Protein AF-0000000073465734 (afdb_homodimer)

Organism: Mycosarcoma maydis (NCBI:txid5270)

Secondary structure (DSSP, 8-state):
------------PPPHHHHHHHHHHHHHT-HHHHHHHTT-EEEEEETTEEEEEEE--GGGB-TTSSB-HHHHHHHHHHHHHHHHHTT-GGGSS---EEEEEEEEE-----TT-EEEEEEEEEEE-SSEEEEEEEEEEE-TT--TT-TT-EEEEEEEEEEE--/------------PPPHHHHHHHHHHHHHT-HHHHHHHTT-EEEEEETTEEEEEEE--GGGB-TTSSB-HHHHHHHHHHHHHHHHHTT-GGGSS---EEEEEEEEE-----TT-EEEEEEEEEEE-SSEEEEEEEEEEE-TT--TT-TT-EEEEEEEEEEE--

Foldseek 3Di:
DPPPPPPPVPQPQQDQVNLVVLVVVVLVVDVVCVQQPVPKAWDDAGQQKTKIKGQDAQSQADPVQWGDPVSVQVLQVVVQLSSQCRNHVVSSVQSFAFDDKDKDFAATHHHQKMKIKMKGWPDDDPFKTKIKIWIWTHHVPGDPVCPPTGTGMIMMTMGTRD/DPPPPPPPVPQPQQDQVNLVVLVVVVLVVDVVCVQQPVPKAWDDAGQQKTKIKGQDAQSQADPVQWGDPVSVQVLQVVVQLSSQCRNHVVSSVQSFAFDDKDKDFAATHHHQKMKIKMKGWPDDDPFKTKIKIWIWTHHVPGDPVCPPTGTGMIMMTMGTRD

Solvent-accessible surface area (backbone atoms only — not comparable to full-atom values): 16618 Å² total; per-residue (Å²): 137,83,78,74,72,74,74,69,75,72,75,62,79,47,44,59,69,57,51,52,54,48,46,54,53,52,31,74,41,16,50,60,48,37,72,72,48,68,76,48,44,78,75,46,59,38,73,30,29,35,31,31,38,33,69,35,46,75,68,45,20,29,74,84,60,28,56,22,67,45,47,54,49,32,50,46,54,52,41,41,32,51,22,47,25,27,61,26,70,81,20,66,84,48,41,50,46,70,39,34,42,39,40,36,44,75,51,78,43,41,70,62,23,32,32,44,36,38,28,35,51,80,41,78,55,75,45,45,30,37,27,42,33,40,34,23,34,30,52,73,87,52,63,88,85,45,82,75,45,37,72,20,32,42,34,38,27,31,25,40,48,98,135,81,76,75,73,74,75,70,73,73,74,62,78,48,45,58,69,57,51,53,55,49,48,53,54,51,32,75,43,16,51,60,47,38,73,72,48,68,74,49,42,79,76,46,59,38,74,30,29,35,32,32,38,32,70,36,45,73,68,44,21,28,73,85,59,27,56,22,68,45,49,54,50,34,51,46,53,53,42,40,33,51,20,47,25,26,61,24,72,81,19,66,86,48,41,48,46,69,40,32,40,37,40,36,44,76,50,79,42,41,70,61,22,32,32,45,35,38,27,36,52,80,40,80,55,76,45,44,31,37,27,41,33,40,34,24,34,30,53,73,90,54,62,88,84,45,83,74,46,38,74,20,33,42,35,38,29,32,25,41,48,98

InterPro domains:
  IPR003736 Phenylacetic acid degradation-related domain [TIGR00369] (39-136)
  IPR006683 Thioesterase domain [PF03061] (65-140)
  IPR029069 HotDog domain superfamily [SSF54637] (17-160)
  IPR039298 Acyl-coenzyme A thioesterase 13 [PTHR21660] (33-161)

pLDDT: mean 93.34, std 14.61, range [33.22, 98.94]

Structure (mmCIF, N/CA/C/O backbone):
data_AF-0000000073465734-model_v1
#
loop_
_entity.id
_entity.type
_entity.pdbx_description
1 polymer 'Thioesterase domain-containing protein'
#
loop_
_atom_site.group_PDB
_atom_site.id
_atom_site.type_symbol
_atom_site.label_atom_id
_atom_site.label_alt_id
_atom_site.label_comp_id
_atom_site.label_asym_id
_atom_site.label_entity_id
_atom_site.label_seq_id
_atom_site.pdbx_PDB_ins_code
_atom_site.Cartn_x
_atom_site.Cartn_y
_atom_site.Cartn_z
_atom_site.occupancy
_atom_site.B_iso_or_equiv
_atom_site.auth_seq_id
_atom_site.auth_comp_id
_atom_site.auth_asym_id
_atom_site.auth_atom_id
_atom_site.pdbx_PDB_model_num
ATOM 1 N N . MET A 1 1 ? 20.391 39.75 38.812 1 33.22 1 MET A N 1
ATOM 2 C CA . MET A 1 1 ? 19.922 38.438 38.375 1 33.22 1 MET A CA 1
ATOM 3 C C . MET A 1 1 ? 18.922 38.562 37.219 1 33.22 1 MET A C 1
ATOM 5 O O . MET A 1 1 ? 17.766 38.906 37.469 1 33.22 1 MET A O 1
ATOM 9 N N . SER A 1 2 ? 19.297 38.969 35.938 1 34.59 2 SER A N 1
ATOM 10 C CA . SER A 1 2 ? 18.578 39.281 34.719 1 34.59 2 SER A CA 1
ATOM 11 C C . SER A 1 2 ? 17.75 38.062 34.25 1 34.59 2 SER A C 1
ATOM 13 O O . SER A 1 2 ? 18.266 36.969 34.094 1 34.59 2 SER A O 1
ATOM 15 N N . ASN A 1 3 ? 16.469 37.938 34.625 1 38.19 3 ASN A N 1
ATOM 16 C CA . ASN A 1 3 ? 15.492 36.938 34.156 1 38.19 3 ASN A CA 1
ATOM 17 C C . ASN A 1 3 ? 15.477 36.844 32.656 1 38.19 3 ASN A C 1
ATOM 19 O O . ASN A 1 3 ? 15.039 37.781 31.969 1 38.19 3 ASN A O 1
ATOM 23 N N . ALA A 1 4 ? 16.531 36.312 32.031 1 39.97 4 ALA A N 1
ATOM 24 C CA . ALA A 1 4 ? 16.453 36.062 30.594 1 39.97 4 ALA A CA 1
ATOM 25 C C . ALA A 1 4 ? 15.086 35.5 30.203 1 39.97 4 ALA A C 1
ATOM 27 O O . ALA A 1 4 ? 14.664 34.469 30.734 1 39.97 4 ALA A O 1
ATOM 28 N N . ALA A 1 5 ? 14.148 36.344 29.844 1 42.28 5 ALA A N 1
ATOM 29 C CA . ALA A 1 5 ? 12.898 36 29.188 1 42.28 5 ALA A CA 1
ATOM 30 C C . ALA A 1 5 ? 13.094 34.844 28.219 1 42.28 5 ALA A C 1
ATOM 32 O O . ALA A 1 5 ? 13.969 34.875 27.344 1 42.28 5 ALA A O 1
ATOM 33 N N . ALA A 1 6 ? 12.906 33.656 28.656 1 42.78 6 ALA A N 1
ATOM 34 C CA . ALA A 1 6 ? 12.766 32.5 27.781 1 42.78 6 ALA A CA 1
ATOM 35 C C . ALA A 1 6 ? 12.062 32.875 26.484 1 42.78 6 ALA A C 1
ATOM 37 O O . ALA A 1 6 ? 10.891 33.25 26.5 1 42.78 6 ALA A O 1
ATOM 38 N N . SER A 1 7 ? 12.664 33.562 25.5 1 37.16 7 SER A N 1
ATOM 39 C CA . SER A 1 7 ? 12.125 33.656 24.156 1 37.16 7 SER A CA 1
ATOM 40 C C . SER A 1 7 ? 11.461 32.344 23.734 1 37.16 7 SER A C 1
ATOM 42 O O . SER A 1 7 ? 12.125 31.312 23.641 1 37.16 7 SER A O 1
ATOM 44 N N . SER A 1 8 ? 10.375 31.922 24.344 1 40.75 8 SER A N 1
ATOM 45 C CA . SER A 1 8 ? 9.57 30.812 23.828 1 40.75 8 SER A CA 1
ATOM 46 C C . SER A 1 8 ? 9.609 30.766 22.297 1 40.75 8 SER A C 1
ATOM 48 O O . SER A 1 8 ? 9.195 31.719 21.641 1 40.75 8 SER A O 1
ATOM 50 N N . SER A 1 9 ? 10.656 30.5 21.641 1 42.41 9 SER A N 1
ATOM 51 C CA . SER A 1 9 ? 10.68 30.25 20.203 1 42.41 9 SER A CA 1
ATOM 52 C C . SER A 1 9 ? 9.305 29.859 19.688 1 42.41 9 SER A C 1
ATOM 54 O O . SER A 1 9 ? 8.742 28.844 20.109 1 42.41 9 SER A O 1
ATOM 56 N N . ALA A 1 10 ? 8.352 30.641 19.562 1 45.66 10 ALA A N 1
ATOM 57 C CA . ALA A 1 10 ? 7.016 30.469 18.984 1 45.66 10 ALA A CA 1
ATOM 58 C C . ALA A 1 10 ? 7.008 29.391 17.906 1 45.66 10 ALA A C 1
ATOM 60 O O . ALA A 1 10 ? 7.543 29.594 16.812 1 45.66 10 ALA A O 1
ATOM 61 N N . GLU A 1 11 ? 7.367 28.125 18.078 1 55.06 11 GLU A N 1
ATOM 62 C CA . GLU A 1 11 ? 7.207 27.047 17.094 1 55.06 11 GLU A CA 1
ATOM 63 C C . GLU A 1 11 ? 5.996 27.312 16.203 1 55.06 11 GLU A C 1
ATOM 65 O O . GLU A 1 11 ? 4.875 27.453 16.688 1 55.06 11 GLU A O 1
ATOM 70 N N . SER A 1 12 ? 6.195 28.031 15.047 1 75.56 12 SER A N 1
ATOM 71 C CA . SER A 1 12 ? 5.168 28.438 14.102 1 75.56 12 SER A CA 1
ATOM 72 C C . SER A 1 12 ? 4.172 27.328 13.836 1 75.56 12 SER A C 1
ATOM 74 O O . SER A 1 12 ? 4.566 26.172 13.609 1 75.56 12 SER A O 1
ATOM 76 N N . VAL A 1 13 ? 2.92 27.484 14.25 1 91.88 13 VAL A N 1
ATOM 77 C CA . VAL A 1 13 ? 1.774 26.594 14.109 1 91.88 13 VAL A CA 1
ATOM 78 C C . VAL A 1 13 ? 1.537 26.281 12.633 1 91.88 13 VAL A C 1
ATOM 80 O O . VAL A 1 13 ? 1.529 27.188 11.797 1 91.88 13 VAL A O 1
ATOM 83 N N . VAL A 1 14 ? 1.56 25.016 12.281 1 97.69 14 VAL A N 1
ATOM 84 C CA . VAL A 1 14 ? 1.235 24.578 10.93 1 97.69 14 VAL A CA 1
ATOM 85 C C . VAL A 1 14 ? -0.262 24.75 10.68 1 97.69 14 VAL A C 1
ATOM 87 O O . VAL A 1 14 ? -1.084 24.219 11.43 1 97.69 14 VAL A O 1
ATOM 90 N N . THR A 1 15 ? -0.562 25.453 9.617 1 97.94 15 THR A N 1
ATOM 91 C CA . THR A 1 15 ? -1.96 25.75 9.32 1 97.94 15 THR A CA 1
ATOM 92 C C . THR A 1 15 ? -2.492 24.828 8.227 1 97.94 15 THR A C 1
ATOM 94 O O . THR A 1 15 ? -1.716 24.172 7.535 1 97.94 15 THR A O 1
ATOM 97 N N . LEU A 1 16 ? -3.82 24.797 8.109 1 98.44 16 LEU A N 1
ATOM 98 C CA . LEU A 1 16 ? -4.477 24.047 7.055 1 98.44 16 LEU A CA 1
ATOM 99 C C . LEU A 1 16 ? -4.02 24.516 5.68 1 98.44 16 LEU A C 1
ATOM 101 O O . LEU A 1 16 ? -3.789 23.703 4.781 1 98.44 16 LEU A O 1
ATOM 105 N N . GLU A 1 17 ? -3.873 25.797 5.531 1 97.81 17 GLU A N 1
ATOM 106 C CA . GLU A 1 17 ? -3.42 26.359 4.262 1 97.81 17 GLU A CA 1
ATOM 107 C C . GLU A 1 17 ? -2.016 25.875 3.912 1 97.81 17 GLU A C 1
ATOM 109 O O . GLU A 1 17 ? -1.748 25.516 2.764 1 97.81 17 GLU A O 1
ATOM 114 N N . MET A 1 18 ? -1.16 25.906 4.871 1 98.06 18 MET A N 1
ATOM 115 C CA . MET A 1 18 ? 0.214 25.453 4.68 1 98.06 18 MET A CA 1
ATOM 116 C C . MET A 1 18 ? 0.246 23.984 4.258 1 98.06 18 MET A C 1
ATOM 118 O O . MET A 1 18 ? 0.971 23.609 3.332 1 98.06 18 MET A O 1
ATOM 122 N N . ILE A 1 19 ? -0.517 23.125 4.883 1 98.56 19 ILE A N 1
ATOM 123 C CA . ILE A 1 19 ? -0.508 21.688 4.625 1 98.56 19 ILE A CA 1
ATOM 124 C C . ILE A 1 19 ? -1.118 21.406 3.252 1 98.56 19 ILE A C 1
ATOM 126 O O . ILE A 1 19 ? -0.681 20.5 2.545 1 98.56 19 ILE A O 1
ATOM 130 N N . ASN A 1 20 ? -2.109 22.156 2.869 1 97.94 20 ASN A N 1
ATOM 131 C CA . ASN A 1 20 ? -2.695 22 1.543 1 97.94 20 ASN A CA 1
ATOM 132 C C . ASN A 1 20 ? -1.696 22.344 0.442 1 97.94 20 ASN A C 1
ATOM 134 O O . ASN A 1 20 ? -1.656 21.672 -0.596 1 97.94 20 ASN A O 1
ATOM 138 N N . LYS A 1 21 ? -0.954 23.359 0.652 1 97.62 21 LYS A N 1
ATOM 139 C CA . LYS A 1 21 ? 0.11 23.688 -0.297 1 97.62 21 LYS A CA 1
ATOM 140 C C . LYS A 1 21 ? 1.135 22.547 -0.372 1 97.62 21 LYS A C 1
ATOM 142 O O . LYS A 1 21 ? 1.552 22.156 -1.462 1 97.62 21 LYS A O 1
ATOM 147 N N . LEU A 1 22 ? 1.536 22.078 0.753 1 98.25 22 LEU A N 1
ATOM 148 C CA . LEU A 1 22 ? 2.459 20.953 0.809 1 98.25 22 LEU A CA 1
ATOM 149 C C . LEU A 1 22 ? 1.89 19.75 0.069 1 98.25 22 LEU A C 1
ATOM 151 O O . LEU A 1 22 ? 2.611 19.062 -0.664 1 98.25 22 LEU A O 1
ATOM 155 N N . GLN A 1 23 ? 0.584 19.5 0.271 1 98.44 23 GLN A N 1
ATOM 156 C CA . GLN A 1 23 ? -0.088 18.359 -0.355 1 98.44 23 GLN A CA 1
ATOM 157 C C . GLN A 1 23 ? 0.057 18.406 -1.873 1 98.44 23 GLN A C 1
ATOM 159 O O . GLN A 1 23 ? 0.264 17.375 -2.512 1 98.44 23 GLN A O 1
ATOM 164 N N . GLN A 1 24 ? -0.01 19.547 -2.422 1 98.12 24 GLN A N 1
ATOM 165 C CA . GLN A 1 24 ? 0.16 19.672 -3.865 1 98.12 24 GLN A CA 1
ATOM 166 C C . GLN A 1 24 ? 1.562 19.25 -4.293 1 98.12 24 GLN A C 1
ATOM 168 O O . GLN A 1 24 ? 1.726 18.547 -5.289 1 98.12 24 GLN A O 1
ATOM 173 N N . GLU A 1 25 ? 2.527 19.656 -3.549 1 97.81 25 GLU A N 1
ATOM 174 C CA . GLU A 1 25 ? 3.902 19.266 -3.826 1 97.81 25 GLU A CA 1
ATOM 175 C C . GLU A 1 25 ? 4.078 17.75 -3.666 1 97.81 25 GLU A C 1
ATOM 177 O O . GLU A 1 25 ? 4.766 17.109 -4.465 1 97.81 25 GLU A O 1
ATOM 182 N N . VAL A 1 26 ? 3.471 17.219 -2.627 1 98.38 26 VAL A N 1
ATOM 183 C CA . VAL A 1 26 ? 3.541 15.797 -2.338 1 98.38 26 VAL A CA 1
ATOM 184 C C . VAL A 1 26 ? 2.955 15 -3.504 1 98.38 26 VAL A C 1
ATOM 186 O O . VAL A 1 26 ? 3.562 14.039 -3.975 1 98.38 26 VAL A O 1
ATOM 189 N N . LEU A 1 27 ? 1.789 15.445 -3.994 1 98.5 27 LEU A N 1
ATOM 190 C CA . LEU A 1 27 ? 1.165 14.773 -5.129 1 98.5 27 LEU A CA 1
ATOM 191 C C . LEU A 1 27 ? 2.068 14.828 -6.359 1 98.5 27 LEU A C 1
ATOM 193 O O . LEU A 1 27 ? 2.279 13.812 -7.027 1 98.5 27 LEU A O 1
ATOM 197 N N . ASP A 1 28 ? 2.674 15.906 -6.594 1 97.62 28 ASP A N 1
ATOM 198 C CA . ASP A 1 28 ? 3.453 16.125 -7.809 1 97.62 28 ASP A CA 1
ATOM 199 C C . ASP A 1 28 ? 4.723 15.281 -7.805 1 97.62 28 ASP A C 1
ATOM 201 O O . ASP A 1 28 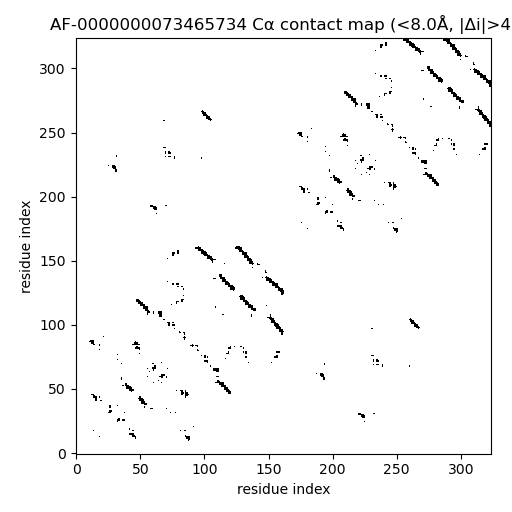? 5.25 14.938 -8.867 1 97.62 28 ASP A O 1
ATOM 205 N N . ASN A 1 29 ? 5.195 14.891 -6.648 1 97.62 29 ASN A N 1
ATOM 206 C CA . ASN A 1 29 ? 6.496 14.227 -6.555 1 97.62 29 ASN A CA 1
ATOM 207 C C . ASN A 1 29 ? 6.348 12.75 -6.188 1 97.62 29 ASN A C 1
ATOM 209 O O . ASN A 1 29 ? 7.34 12.07 -5.938 1 97.62 29 ASN A O 1
ATOM 213 N N . ASN A 1 30 ? 5.188 12.289 -6.117 1 98.56 30 ASN A N 1
ATOM 214 C CA . ASN A 1 30 ? 4.875 10.891 -5.84 1 98.56 30 ASN A CA 1
ATOM 215 C C . ASN A 1 30 ? 3.828 10.352 -6.812 1 98.56 30 ASN A C 1
ATOM 217 O O . ASN A 1 30 ? 2.627 10.492 -6.582 1 98.56 30 ASN A O 1
ATOM 221 N N . PRO A 1 31 ? 4.207 9.656 -7.824 1 98.69 31 PRO A N 1
ATOM 222 C CA . PRO A 1 31 ? 3.281 9.227 -8.875 1 98.69 31 PRO A CA 1
ATOM 223 C C . PRO A 1 31 ? 2.088 8.445 -8.328 1 98.69 31 PRO A C 1
ATOM 225 O O . PRO A 1 31 ? 0.947 8.695 -8.727 1 98.69 31 PRO A O 1
ATOM 228 N N . ILE A 1 32 ? 2.332 7.562 -7.395 1 98.81 32 ILE A N 1
ATOM 229 C CA . ILE A 1 32 ? 1.236 6.73 -6.906 1 98.81 32 ILE A CA 1
ATOM 230 C C . ILE A 1 32 ? 0.253 7.586 -6.109 1 98.81 32 ILE A C 1
ATOM 232 O O . ILE A 1 32 ? -0.958 7.355 -6.152 1 98.81 32 ILE A O 1
ATOM 236 N N . TYR A 1 33 ? 0.736 8.586 -5.312 1 98.88 33 TYR A N 1
ATOM 237 C CA . TYR A 1 33 ? -0.178 9.477 -4.609 1 98.88 33 TYR A CA 1
ATOM 238 C C . TYR A 1 33 ? -1.031 10.266 -5.594 1 98.88 33 TYR A C 1
ATOM 240 O O . TYR A 1 33 ? -2.242 10.406 -5.398 1 98.88 33 TYR A O 1
ATOM 248 N N . LYS A 1 34 ? -0.38 10.773 -6.602 1 98.75 34 LYS A N 1
ATOM 249 C CA . LYS A 1 34 ? -1.106 11.547 -7.605 1 98.75 34 LYS A CA 1
ATOM 250 C C . LYS A 1 34 ? -2.176 10.695 -8.281 1 98.75 34 LYS A C 1
ATOM 252 O O . LYS A 1 34 ? -3.289 11.164 -8.523 1 98.75 34 LYS A O 1
ATOM 257 N N . TYR A 1 35 ? -1.839 9.5 -8.555 1 98.88 35 TYR A N 1
ATOM 258 C CA . TYR A 1 35 ? -2.746 8.578 -9.234 1 98.88 35 TYR A CA 1
ATOM 259 C C . TYR A 1 35 ? -3.965 8.273 -8.375 1 98.88 35 TYR A C 1
ATOM 261 O O . TYR A 1 35 ? -5.094 8.258 -8.867 1 98.88 35 TYR A O 1
ATOM 269 N N . LEU A 1 36 ? -3.816 8.148 -7.062 1 98.88 36 LEU A N 1
ATOM 270 C CA . LEU A 1 36 ? -4.895 7.621 -6.23 1 98.88 36 LEU A CA 1
ATOM 271 C C . LEU A 1 36 ? -5.562 8.742 -5.441 1 98.88 36 LEU A C 1
ATOM 273 O O . LEU A 1 36 ? -6.742 8.648 -5.098 1 98.88 36 LEU A O 1
ATOM 277 N N . LEU A 1 37 ? -4.793 9.82 -5.141 1 98.81 37 LEU A N 1
ATOM 278 C CA . LEU A 1 37 ? -5.254 10.688 -4.059 1 98.81 37 LEU A CA 1
ATOM 279 C C . LEU A 1 37 ? -5.406 12.125 -4.543 1 98.81 37 LEU A C 1
ATOM 281 O O . LEU A 1 37 ? -5.352 13.062 -3.746 1 98.81 37 LEU A O 1
ATOM 285 N N . SER A 1 38 ? -5.547 12.297 -5.797 1 98.62 38 SER A N 1
ATOM 286 C CA . SER A 1 38 ? -5.637 13.641 -6.363 1 98.62 38 SER A CA 1
ATOM 287 C C . SER A 1 38 ? -6.906 14.352 -5.902 1 98.62 38 SER A C 1
ATOM 289 O O . SER A 1 38 ? -6.949 15.578 -5.852 1 98.62 38 SER A O 1
ATOM 291 N N . ASP A 1 39 ? -7.973 13.609 -5.52 1 98.56 39 ASP A N 1
ATOM 292 C CA . ASP A 1 39 ? -9.25 14.203 -5.145 1 98.56 39 ASP A CA 1
ATOM 293 C C . ASP A 1 39 ? -9.375 14.32 -3.625 1 98.56 39 ASP A C 1
ATOM 295 O O . ASP A 1 39 ? -10.422 14.719 -3.113 1 98.56 39 ASP A O 1
ATOM 299 N N . LEU A 1 40 ? -8.375 13.969 -2.906 1 98.69 40 LEU A N 1
ATOM 300 C CA . LEU A 1 40 ? -8.359 14.016 -1.447 1 98.69 40 LEU A CA 1
ATOM 301 C C . LEU A 1 40 ? -8.43 15.453 -0.947 1 98.69 40 LEU A C 1
ATOM 303 O O . LEU A 1 40 ? -7.793 16.344 -1.51 1 98.69 40 LEU A O 1
ATOM 307 N N . VAL A 1 41 ? -9.219 15.68 0.107 1 98.56 41 VAL A N 1
ATOM 308 C CA . VAL A 1 41 ? -9.32 17 0.729 1 98.56 41 VAL A CA 1
ATOM 309 C C . VAL A 1 41 ? -8.922 16.906 2.199 1 98.56 41 VAL A C 1
ATOM 311 O O . VAL A 1 41 ? -9.523 16.156 2.971 1 98.56 41 VAL A O 1
ATOM 314 N N . ILE A 1 42 ? -7.945 17.688 2.611 1 98.88 42 ILE A N 1
ATOM 315 C CA . ILE A 1 42 ? -7.566 17.781 4.016 1 98.88 42 ILE A CA 1
ATOM 316 C C . ILE A 1 42 ? -8.531 18.688 4.762 1 98.88 42 ILE A C 1
ATOM 318 O O . ILE A 1 42 ? -8.766 19.828 4.352 1 98.88 42 ILE A O 1
ATOM 322 N N . LYS A 1 43 ? -9.102 18.203 5.832 1 98.25 43 LYS A N 1
ATOM 323 C CA . LYS A 1 43 ? -10.172 18.906 6.531 1 98.25 43 LYS A CA 1
ATOM 324 C C . LYS A 1 43 ? -9.664 19.547 7.82 1 98.25 43 LYS A C 1
ATOM 326 O O . LYS A 1 43 ? -10.078 20.641 8.18 1 98.25 43 LYS A O 1
ATOM 331 N N . THR A 1 44 ? -8.812 18.844 8.555 1 98.25 44 THR A N 1
ATOM 332 C CA . THR A 1 44 ? -8.344 19.281 9.859 1 98.25 44 THR A CA 1
ATOM 333 C C . THR A 1 44 ? -6.836 19.078 9.992 1 98.25 44 THR A C 1
ATOM 335 O O . THR A 1 44 ? -6.309 18.047 9.57 1 98.25 44 THR A O 1
ATOM 338 N N . VAL A 1 45 ? -6.207 20.109 10.539 1 98.5 45 VAL A N 1
ATOM 339 C CA . VAL A 1 45 ? -4.789 20.031 10.867 1 98.5 45 VAL A CA 1
ATOM 340 C C . VAL A 1 45 ? -4.559 20.547 12.289 1 98.5 45 VAL A C 1
ATOM 342 O O . VAL A 1 45 ? -5.066 21.594 12.664 1 98.5 45 VAL A O 1
ATOM 345 N N . SER A 1 46 ? -3.928 19.875 13.07 1 98.38 46 SER A N 1
ATOM 346 C CA . SER A 1 46 ? -3.299 20.281 14.328 1 98.38 46 SER A CA 1
ATOM 347 C C . SER A 1 46 ? -1.991 19.531 14.555 1 98.38 46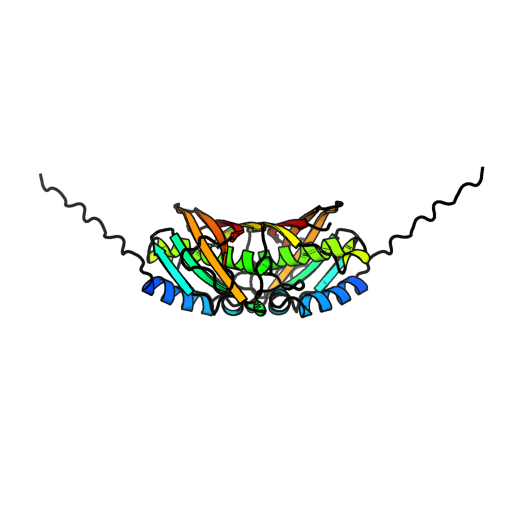 SER A C 1
ATOM 349 O O . SER A 1 46 ? -1.698 18.547 13.859 1 98.38 46 SER A O 1
ATOM 351 N N . SER A 1 47 ? -1.218 20.031 15.414 1 98.31 47 SER A N 1
ATOM 352 C CA . SER A 1 47 ? 0.079 19.391 15.625 1 98.31 47 SER A CA 1
ATOM 353 C C . SER A 1 47 ? -0.077 17.906 15.938 1 98.31 47 SER A C 1
ATOM 355 O O . SER A 1 47 ? -0.673 17.531 16.953 1 98.31 47 SER A O 1
ATOM 357 N N . GLY A 1 48 ? 0.383 17.047 15.039 1 98.56 48 GLY A N 1
ATOM 358 C CA . GLY A 1 48 ? 0.358 15.602 15.227 1 98.56 48 GLY A CA 1
ATOM 359 C C . GLY A 1 48 ? -0.97 14.969 14.844 1 98.56 48 GLY A C 1
ATOM 360 O O . GLY A 1 48 ? -1.239 13.82 15.188 1 98.56 48 GLY A O 1
ATOM 361 N N . TYR A 1 49 ? -1.812 15.719 14.219 1 98.88 49 TYR A N 1
ATOM 362 C CA . TYR A 1 49 ? -3.121 15.188 13.852 1 98.88 49 TYR A CA 1
ATOM 363 C C . TYR A 1 49 ? -3.574 15.727 12.5 1 98.88 49 TYR A C 1
ATOM 365 O O . TYR A 1 49 ? -3.51 16.938 12.258 1 98.88 49 TYR A O 1
ATOM 373 N N . ILE A 1 50 ? -4.055 14.836 11.625 1 98.94 50 ILE A N 1
ATOM 374 C CA . ILE A 1 50 ? -4.594 15.156 10.312 1 98.94 50 ILE A CA 1
ATOM 375 C C . ILE A 1 50 ? -5.91 14.414 10.094 1 98.94 50 ILE A C 1
ATOM 377 O O . ILE A 1 50 ? -6.023 13.234 10.438 1 98.94 50 ILE A O 1
ATOM 381 N N . GLU A 1 51 ? -6.902 15.07 9.594 1 98.88 51 GLU A N 1
ATOM 382 C CA . GLU A 1 51 ? -8.086 14.43 9.023 1 98.88 51 GLU A CA 1
ATOM 383 C C . GLU A 1 51 ? -8.281 14.82 7.562 1 98.88 51 GLU A C 1
ATOM 385 O O . GLU A 1 51 ? -8.188 16 7.215 1 98.88 51 GLU A O 1
ATOM 390 N N . ALA A 1 52 ? -8.578 13.914 6.746 1 98.88 52 ALA A N 1
ATOM 391 C CA . ALA A 1 52 ? -8.82 14.148 5.328 1 98.88 52 ALA A CA 1
ATOM 392 C C . ALA A 1 52 ? -9.992 13.312 4.828 1 98.88 52 ALA A C 1
ATOM 394 O O . ALA A 1 52 ? -10.352 12.305 5.441 1 98.88 52 ALA A O 1
ATOM 395 N N . HIS A 1 53 ? -10.57 13.75 3.799 1 98.69 53 HIS A N 1
ATOM 396 C CA . HIS A 1 53 ? -11.648 13.039 3.117 1 98.69 53 HIS A CA 1
ATOM 397 C C . HIS A 1 53 ? -11.234 12.617 1.713 1 98.69 53 HIS A C 1
ATOM 399 O O . HIS A 1 53 ? -10.602 13.391 0.988 1 98.69 53 HIS A O 1
ATOM 405 N N . VAL A 1 54 ? -11.594 11.391 1.336 1 98.75 54 VAL A N 1
ATOM 406 C CA . VAL A 1 54 ? -11.281 10.844 0.02 1 98.75 54 VAL A CA 1
ATOM 407 C C . VAL A 1 54 ? -12.547 10.289 -0.627 1 98.75 54 VAL A C 1
ATOM 409 O O . VAL A 1 54 ? -13.102 9.289 -0.172 1 98.75 54 VAL A O 1
ATOM 412 N N . PRO A 1 55 ? -13.031 10.914 -1.672 1 98.69 55 PRO A N 1
ATOM 413 C CA . PRO A 1 55 ? -14.117 10.266 -2.404 1 98.69 55 PRO A CA 1
ATOM 414 C C . PRO A 1 55 ? -13.688 8.961 -3.074 1 98.69 55 PRO A C 1
ATOM 416 O O . PRO A 1 55 ? -12.625 8.906 -3.693 1 98.69 55 PRO A O 1
ATOM 419 N N . VAL A 1 56 ? -14.5 7.926 -2.939 1 98.69 56 VAL A N 1
ATOM 420 C CA . VAL A 1 56 ? -14.141 6.625 -3.5 1 98.69 56 VAL A CA 1
ATOM 421 C C . VAL A 1 56 ? -14.57 6.559 -4.965 1 98.69 56 VAL A C 1
ATOM 423 O O . VAL A 1 56 ? -15.766 6.523 -5.266 1 98.69 56 VAL A O 1
ATOM 426 N N . SER A 1 57 ? -13.617 6.574 -5.812 1 98.56 57 SER A N 1
ATOM 427 C CA . SER A 1 57 ? -13.828 6.41 -7.246 1 98.56 57 SER A CA 1
ATOM 428 C C . SER A 1 57 ? -13.469 5 -7.703 1 98.56 57 SER A C 1
ATOM 430 O O . SER A 1 57 ? -12.922 4.211 -6.93 1 98.56 57 SER A O 1
ATOM 432 N N . ARG A 1 58 ? -13.727 4.703 -8.906 1 98 58 ARG A N 1
ATOM 433 C CA . ARG A 1 58 ? -13.43 3.396 -9.484 1 98 58 ARG A CA 1
ATOM 434 C C . ARG A 1 58 ? -11.93 3.111 -9.461 1 98 58 ARG A C 1
ATOM 436 O O . ARG A 1 58 ? -11.516 1.962 -9.297 1 98 58 ARG A O 1
ATOM 443 N N . THR A 1 59 ? -11.133 4.117 -9.578 1 98.5 59 THR A N 1
ATOM 444 C CA . THR A 1 59 ? -9.68 3.994 -9.609 1 98.5 59 THR A CA 1
ATOM 445 C C . THR A 1 59 ? -9.164 3.381 -8.312 1 98.5 59 THR A C 1
ATOM 447 O O . THR A 1 59 ? -8.109 2.734 -8.305 1 98.5 59 THR A O 1
ATOM 450 N N . LEU A 1 60 ? -9.938 3.514 -7.23 1 98.88 60 LEU A N 1
ATOM 451 C CA . LEU A 1 60 ? -9.477 3.111 -5.906 1 98.88 60 LEU A CA 1
ATOM 452 C C . LEU A 1 60 ? -9.945 1.7 -5.57 1 98.88 60 LEU A C 1
ATOM 454 O O . LEU A 1 60 ? -9.664 1.19 -4.484 1 98.88 60 LEU A O 1
ATOM 458 N N . MET A 1 61 ? -10.633 1.042 -6.469 1 98.44 61 MET A N 1
ATOM 459 C CA . MET A 1 61 ? -11.328 -0.206 -6.168 1 98.44 61 MET A CA 1
ATOM 460 C C . MET A 1 61 ? -10.516 -1.407 -6.641 1 98.44 61 MET A C 1
ATOM 462 O O . MET A 1 61 ? -9.625 -1.268 -7.48 1 98.44 61 MET A O 1
ATOM 466 N N . ASN A 1 62 ? -10.836 -2.553 -6.055 1 98.12 62 ASN A N 1
ATOM 467 C CA . ASN A 1 62 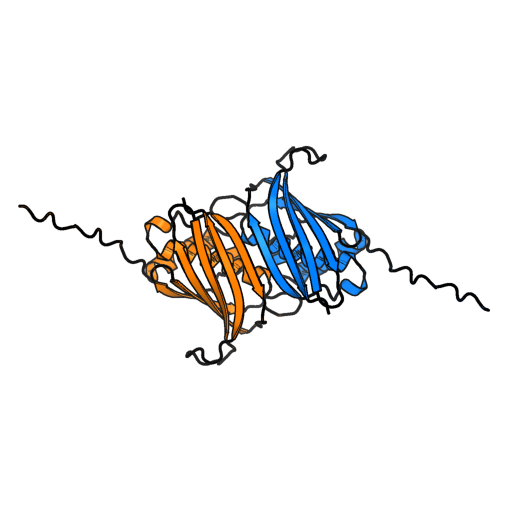? -10.273 -3.814 -6.523 1 98.12 62 ASN A CA 1
ATOM 468 C C . ASN A 1 62 ? -11.242 -4.555 -7.441 1 98.12 62 ASN A C 1
ATOM 470 O O . ASN A 1 62 ? -12.25 -3.99 -7.867 1 98.12 62 ASN A O 1
ATOM 474 N N . SER A 1 63 ? -10.828 -5.738 -7.809 1 96.88 63 SER A N 1
ATOM 475 C CA . SER A 1 63 ? -11.594 -6.512 -8.781 1 96.88 63 SER A CA 1
ATOM 476 C C . SER A 1 63 ? -12.953 -6.91 -8.219 1 96.88 63 SER A C 1
ATOM 478 O O . SER A 1 63 ? -13.844 -7.312 -8.977 1 96.88 63 SER A O 1
ATOM 480 N N . LYS A 1 64 ? -13.172 -6.855 -6.926 1 96.88 64 LYS A N 1
ATOM 481 C CA . LYS A 1 64 ? -14.438 -7.203 -6.289 1 96.88 64 LYS A CA 1
ATOM 482 C C . LYS A 1 64 ? -15.312 -5.969 -6.086 1 96.88 64 LYS A C 1
ATOM 484 O O . LYS A 1 64 ? -16.312 -6.02 -5.367 1 96.88 64 LYS A O 1
ATOM 489 N N . ASN A 1 65 ? -14.875 -4.836 -6.551 1 97.12 65 ASN A N 1
ATOM 490 C CA . ASN A 1 65 ? -15.602 -3.57 -6.52 1 97.12 65 ASN A CA 1
ATOM 491 C C . ASN A 1 65 ? -15.727 -3.031 -5.098 1 97.12 65 ASN A C 1
ATOM 493 O O . ASN A 1 65 ? -16.766 -2.48 -4.73 1 97.12 65 ASN A O 1
ATOM 497 N N . ILE A 1 66 ? -14.836 -3.277 -4.348 1 98.38 66 ILE A N 1
ATOM 498 C CA . ILE A 1 66 ? -14.664 -2.619 -3.057 1 98.38 66 ILE A CA 1
ATOM 499 C C . ILE A 1 66 ? -13.297 -1.94 -2.998 1 98.38 66 ILE A C 1
ATOM 501 O O . ILE A 1 66 ? -12.469 -2.125 -3.893 1 98.38 66 ILE A O 1
ATOM 505 N N . LEU A 1 67 ? -13.086 -1.111 -1.964 1 98.81 67 LEU A N 1
ATOM 506 C CA . LEU A 1 67 ? -11.828 -0.401 -1.809 1 98.81 67 LEU A CA 1
ATOM 507 C C . LEU A 1 67 ? -10.648 -1.374 -1.807 1 98.81 67 LEU A C 1
ATOM 509 O O . LEU A 1 67 ? -10.656 -2.355 -1.061 1 98.81 67 LEU A O 1
ATOM 513 N N . HIS A 1 68 ? -9.711 -1.146 -2.646 1 98.94 68 HIS A N 1
ATOM 514 C CA . HIS A 1 68 ? -8.547 -2.01 -2.762 1 98.94 68 HIS A CA 1
ATOM 515 C C . HIS A 1 68 ? -7.688 -1.954 -1.501 1 98.94 68 HIS A C 1
ATOM 517 O O . HIS A 1 68 ? -7.465 -0.876 -0.945 1 98.94 68 HIS A O 1
ATOM 523 N N . GLY A 1 69 ? -7.172 -3.084 -1.034 1 98.75 69 GLY A N 1
ATOM 524 C CA . GLY A 1 69 ? -6.246 -3.109 0.087 1 98.75 69 GLY A CA 1
ATOM 525 C C . GLY A 1 69 ? -5.02 -2.242 -0.132 1 98.75 69 GLY A C 1
ATOM 526 O O . GLY A 1 69 ? -4.559 -1.568 0.791 1 98.75 69 GLY A O 1
ATOM 527 N N . SER A 1 70 ? -4.508 -2.236 -1.319 1 98.88 70 SER A N 1
ATOM 528 C CA . SER A 1 70 ? -3.348 -1.428 -1.688 1 98.88 70 SER A CA 1
ATOM 529 C C . SER A 1 70 ? -3.652 0.061 -1.57 1 98.88 70 SER A C 1
ATOM 531 O O . SER A 1 70 ? -2.777 0.853 -1.214 1 98.88 70 SER A O 1
ATOM 533 N N . THR A 1 71 ? -4.906 0.452 -1.93 1 98.88 71 THR A N 1
ATOM 534 C CA . THR A 1 71 ? -5.301 1.847 -1.77 1 98.88 71 THR A CA 1
ATOM 535 C C . THR A 1 71 ? -5.262 2.256 -0.3 1 98.88 71 THR A C 1
ATOM 537 O O . THR A 1 71 ? -4.703 3.297 0.045 1 98.88 71 THR A O 1
ATOM 540 N N . SER A 1 72 ? -5.82 1.42 0.536 1 98.94 72 SER A N 1
ATOM 541 C CA . SER A 1 72 ? -5.801 1.693 1.969 1 98.94 72 SER A CA 1
ATOM 542 C C . SER A 1 72 ? -4.371 1.804 2.49 1 98.94 72 SER A C 1
ATOM 544 O O . SER A 1 72 ? -4.055 2.713 3.26 1 98.94 72 SER A O 1
ATOM 546 N N . ALA A 1 73 ? -3.502 0.865 2.104 1 98.94 73 ALA A N 1
ATOM 547 C CA . ALA A 1 73 ? -2.104 0.914 2.525 1 98.94 73 ALA A CA 1
ATOM 548 C C . ALA A 1 73 ? -1.435 2.203 2.061 1 98.94 73 ALA A C 1
ATOM 550 O O . ALA A 1 73 ? -0.632 2.791 2.789 1 98.94 73 ALA A O 1
ATOM 551 N N . THR A 1 74 ? -1.727 2.633 0.851 1 98.94 74 THR A N 1
ATOM 552 C CA . THR A 1 74 ? -1.188 3.875 0.311 1 98.94 74 THR A CA 1
ATOM 553 C C . THR A 1 74 ? -1.656 5.07 1.136 1 98.94 74 THR A C 1
ATOM 555 O O . THR A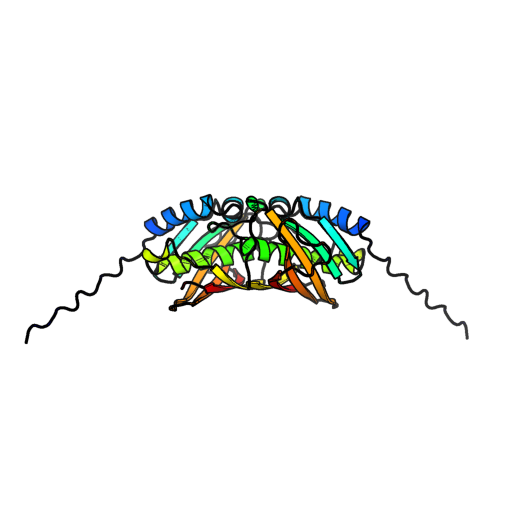 1 74 ? -0.875 5.98 1.418 1 98.94 74 THR A O 1
ATOM 558 N N . ILE A 1 75 ? -2.936 5.059 1.533 1 98.94 75 ILE A N 1
ATOM 559 C CA . ILE A 1 75 ? -3.488 6.133 2.352 1 98.94 75 ILE A CA 1
ATOM 560 C C . ILE A 1 75 ? -2.768 6.18 3.697 1 98.94 75 ILE A C 1
ATOM 562 O O . ILE A 1 75 ? -2.414 7.258 4.184 1 98.94 75 ILE A O 1
ATOM 566 N N . ILE A 1 76 ? -2.514 5.031 4.281 1 98.94 76 ILE A N 1
ATOM 567 C CA . ILE A 1 76 ? -1.78 4.953 5.543 1 98.94 76 ILE A CA 1
ATOM 568 C C . ILE A 1 76 ? -0.376 5.523 5.359 1 98.94 76 ILE A C 1
ATOM 570 O O . ILE A 1 76 ? 0.097 6.301 6.191 1 98.94 76 ILE A O 1
ATOM 574 N N . ASP A 1 77 ? 0.29 5.148 4.324 1 98.94 77 ASP A N 1
ATOM 575 C CA . ASP A 1 77 ? 1.618 5.66 4 1 98.94 77 ASP A CA 1
ATOM 576 C C . ASP A 1 77 ? 1.598 7.18 3.842 1 98.94 77 ASP A C 1
ATOM 578 O O . ASP A 1 77 ? 2.395 7.887 4.465 1 98.94 77 ASP A O 1
ATOM 582 N N . TRP A 1 78 ? 0.636 7.695 3.086 1 98.94 78 TRP A N 1
ATOM 583 C CA . TRP A 1 78 ? 0.496 9.117 2.793 1 98.94 78 TRP A CA 1
ATOM 584 C C . TRP A 1 78 ? 0.286 9.922 4.074 1 98.94 78 TRP A C 1
ATOM 586 O O . TRP A 1 78 ? 1.039 10.852 4.359 1 98.94 78 TRP A O 1
ATOM 596 N N . ILE A 1 79 ? -0.685 9.516 4.875 1 98.94 79 ILE A N 1
ATOM 597 C CA . ILE A 1 79 ? -1.071 10.352 6.008 1 98.94 79 ILE A CA 1
ATOM 598 C C . ILE A 1 79 ? 0.03 10.328 7.066 1 98.94 79 ILE A C 1
ATOM 600 O O . ILE A 1 79 ? 0.203 11.297 7.812 1 98.94 79 ILE A O 1
ATOM 604 N N . GLY A 1 80 ? 0.835 9.188 7.125 1 98.81 80 GLY A N 1
ATOM 605 C CA . GLY A 1 80 ? 1.961 9.148 8.047 1 98.81 80 GLY A CA 1
ATOM 606 C C . GLY A 1 80 ? 2.922 10.312 7.855 1 98.81 80 GLY A C 1
ATOM 607 O O . GLY A 1 80 ? 3.324 10.953 8.828 1 98.81 80 GLY A O 1
ATOM 608 N N . GLY A 1 81 ? 3.26 10.57 6.613 1 98.62 81 GLY A N 1
ATOM 609 C CA . GLY A 1 81 ? 4.141 11.688 6.32 1 98.62 81 GLY A CA 1
ATOM 610 C C . GLY A 1 81 ? 3.514 13.039 6.613 1 98.62 81 GLY A C 1
ATOM 611 O O . GLY A 1 81 ? 4.188 13.945 7.098 1 98.62 81 GLY A O 1
ATOM 612 N N . ILE A 1 82 ? 2.227 13.188 6.371 1 98.88 82 ILE A N 1
ATOM 613 C CA . ILE A 1 82 ? 1.535 14.461 6.547 1 98.88 82 ILE A CA 1
ATOM 614 C C . ILE A 1 82 ? 1.376 14.758 8.039 1 98.88 82 ILE A C 1
ATOM 616 O O . ILE A 1 82 ? 1.456 15.914 8.461 1 98.88 82 ILE A O 1
ATOM 620 N N . VAL A 1 83 ? 1.146 13.727 8.844 1 98.88 83 VAL A N 1
ATOM 621 C CA . VAL A 1 83 ? 1.08 13.891 10.297 1 98.88 83 VAL A CA 1
ATOM 622 C C . VAL A 1 83 ? 2.416 14.414 10.82 1 98.88 83 VAL A C 1
ATOM 624 O O . VAL A 1 83 ? 2.451 15.344 11.633 1 98.88 83 VAL A O 1
ATOM 627 N N . VAL A 1 84 ? 3.518 13.883 10.336 1 98.69 84 VAL A N 1
ATOM 628 C CA . VAL A 1 84 ? 4.84 14.367 10.727 1 98.69 84 VAL A CA 1
ATOM 629 C C . VAL A 1 84 ? 4.988 15.836 10.32 1 98.69 84 VAL A C 1
ATOM 631 O O . VAL A 1 84 ? 5.43 16.656 11.125 1 98.69 84 VAL A O 1
ATOM 634 N N . ALA A 1 85 ? 4.562 16.188 9.141 1 98.44 85 ALA A N 1
ATOM 635 C CA . ALA A 1 85 ? 4.672 17.547 8.625 1 98.44 85 ALA A CA 1
ATOM 636 C C . ALA A 1 85 ? 3.842 18.516 9.461 1 98.44 85 ALA A C 1
ATOM 638 O O . ALA A 1 85 ? 4.176 19.703 9.562 1 98.44 85 ALA A O 1
ATOM 639 N N . SER A 1 86 ? 2.764 18.031 10.078 1 98.5 86 SER A N 1
ATOM 640 C CA . SER A 1 86 ? 1.854 18.891 10.828 1 98.5 86 SER A CA 1
ATOM 641 C C . SER A 1 86 ? 2.518 19.438 12.094 1 98.5 86 SER A C 1
ATOM 643 O O . SER A 1 86 ? 2.016 20.375 12.719 1 98.5 86 SER A O 1
ATOM 645 N N . THR A 1 87 ? 3.66 18.891 12.547 1 97.44 87 THR A N 1
ATOM 646 C CA . THR A 1 87 ? 4.223 19.203 13.852 1 97.44 87 THR A CA 1
ATOM 647 C C . THR A 1 87 ? 5.078 20.469 13.781 1 97.44 87 THR A C 1
ATOM 649 O O . THR A 1 87 ? 5.254 21.172 14.789 1 97.44 87 THR A O 1
ATOM 652 N N . SER A 1 88 ? 5.68 20.75 12.625 1 95.31 88 SER A N 1
ATOM 653 C CA . SER A 1 88 ? 6.484 21.953 12.438 1 95.31 88 SER A CA 1
ATOM 654 C C . SER A 1 88 ? 6.789 22.188 10.961 1 95.31 88 SER A C 1
ATOM 656 O O . SER A 1 88 ? 6.949 21.234 10.195 1 95.31 88 SER A O 1
ATOM 658 N N . PRO A 1 89 ? 6.926 23.391 10.531 1 94.81 89 PRO A N 1
ATOM 659 C CA . PRO A 1 89 ? 7.281 23.672 9.141 1 94.81 89 PRO A CA 1
ATOM 660 C C . PRO A 1 89 ? 8.617 23.062 8.734 1 94.81 89 PRO A C 1
ATOM 662 O O . PRO A 1 89 ? 8.828 22.75 7.562 1 94.81 89 PRO A O 1
ATOM 665 N N . ASP A 1 90 ? 9.484 22.812 9.688 1 92.25 90 ASP A N 1
ATOM 666 C CA . ASP A 1 90 ? 10.789 22.203 9.414 1 92.25 90 ASP A CA 1
ATOM 667 C C . ASP A 1 90 ? 10.641 20.766 8.922 1 92.25 90 ASP A C 1
ATOM 669 O O . ASP A 1 90 ? 11.555 20.219 8.305 1 92.25 90 ASP A O 1
ATOM 673 N N . ARG A 1 91 ? 9.469 20.234 9.133 1 94.38 91 ARG A N 1
ATOM 674 C CA . ARG A 1 91 ? 9.227 18.844 8.781 1 94.38 91 ARG A CA 1
ATOM 675 C C . ARG A 1 91 ? 8.562 18.719 7.414 1 94.38 91 ARG A C 1
ATOM 677 O O . ARG A 1 91 ? 8.25 17.625 6.965 1 94.38 91 ARG A O 1
ATOM 684 N N . PHE A 1 92 ? 8.43 19.781 6.742 1 95 92 PHE A N 1
ATOM 685 C CA . PHE A 1 92 ? 7.812 19.734 5.422 1 95 92 PHE A CA 1
ATOM 686 C C . PHE A 1 92 ? 8.719 19.031 4.426 1 95 92 PHE A C 1
ATOM 688 O O . PHE A 1 92 ? 8.242 18.297 3.551 1 95 92 PHE A O 1
ATOM 695 N N . LYS A 1 93 ? 10.008 19.172 4.605 1 91.19 93 LYS A N 1
ATOM 696 C CA . LYS A 1 93 ? 10.961 18.547 3.689 1 91.19 93 LYS A CA 1
ATOM 697 C C . LYS A 1 93 ? 11.531 17.266 4.285 1 91.19 93 LYS A C 1
ATOM 699 O O . LYS A 1 93 ? 12.234 16.516 3.6 1 91.19 93 LYS A O 1
ATOM 704 N N . LYS A 1 94 ? 11.305 17.062 5.551 1 91.62 94 LYS A N 1
ATOM 705 C CA . LYS A 1 94 ? 11.82 15.906 6.27 1 91.62 94 LYS A CA 1
ATOM 706 C C . LYS A 1 94 ? 10.695 15.117 6.918 1 91.62 94 LYS A C 1
ATOM 708 O O . LYS A 1 94 ? 10.633 15 8.148 1 91.62 94 LYS A O 1
ATOM 713 N N . ARG A 1 95 ? 9.93 14.555 6.105 1 94.94 95 ARG A N 1
ATOM 714 C CA . ARG A 1 95 ? 8.766 13.836 6.617 1 94.94 95 ARG A CA 1
ATOM 715 C C . ARG A 1 95 ? 9.109 12.383 6.922 1 94.94 95 ARG A C 1
ATOM 717 O O . ARG A 1 95 ? 8.266 11.633 7.406 1 94.94 95 ARG A O 1
ATOM 724 N N . GLY A 1 96 ? 10.391 11.992 6.562 1 96.31 96 GLY A N 1
ATOM 725 C CA . GLY A 1 96 ? 10.875 10.68 6.961 1 96.31 96 GLY A CA 1
ATOM 726 C C . GLY A 1 96 ? 10.758 9.633 5.867 1 96.31 96 GLY A C 1
ATOM 727 O O . GLY A 1 96 ? 10.328 9.945 4.754 1 96.31 96 GLY A O 1
ATOM 728 N N . VAL A 1 97 ? 11.281 8.438 6.188 1 97.81 97 VAL A N 1
ATOM 729 C CA . VAL A 1 97 ? 11.172 7.25 5.344 1 97.81 97 VAL A CA 1
ATOM 730 C C . VAL A 1 97 ? 10.539 6.109 6.133 1 97.81 97 VAL A C 1
ATOM 732 O O . VAL A 1 97 ? 10.75 5.992 7.344 1 97.81 97 VAL A O 1
ATOM 735 N N . SER A 1 98 ? 9.773 5.363 5.449 1 98.75 98 SER A N 1
ATOM 736 C CA . SER A 1 98 ? 9.016 4.309 6.117 1 98.75 98 SER A CA 1
ATOM 737 C C . SER A 1 98 ? 9.945 3.268 6.73 1 98.75 98 SER A C 1
ATOM 739 O O . SER A 1 98 ? 10.938 2.875 6.117 1 98.75 98 SER A O 1
ATOM 741 N N . VAL A 1 99 ? 9.594 2.844 7.914 1 98.81 99 VAL A N 1
ATOM 742 C CA . VAL A 1 99 ? 10.25 1.732 8.594 1 98.81 99 VAL A CA 1
ATOM 743 C C . VAL A 1 99 ? 9.297 0.543 8.68 1 98.81 99 VAL A C 1
ATOM 745 O O . VAL A 1 99 ? 9.711 -0.606 8.508 1 98.81 99 VAL A O 1
ATOM 748 N N . ASP A 1 100 ? 8.023 0.93 8.922 1 98.81 100 ASP A N 1
ATOM 749 C CA . ASP A 1 100 ? 7.031 -0.127 9.094 1 98.81 100 ASP A CA 1
ATOM 750 C C . ASP A 1 100 ? 5.625 0.389 8.797 1 98.81 100 ASP A C 1
ATOM 752 O O . ASP A 1 100 ? 5.262 1.492 9.211 1 98.81 100 ASP A O 1
ATOM 756 N N . ILE A 1 101 ? 4.867 -0.422 8.133 1 98.94 101 ILE A N 1
ATOM 757 C CA . ILE A 1 101 ? 3.447 -0.147 7.926 1 98.94 101 ILE A CA 1
ATOM 758 C C . ILE A 1 101 ? 2.629 -1.393 8.258 1 98.94 101 ILE A C 1
ATOM 760 O O . ILE A 1 101 ? 3.021 -2.512 7.918 1 98.94 101 ILE A O 1
ATOM 764 N N . HIS A 1 102 ? 1.537 -1.152 8.875 1 98.94 102 HIS A N 1
ATOM 765 C CA . HIS A 1 102 ? 0.572 -2.205 9.172 1 98.94 102 HIS A CA 1
ATOM 766 C C . HIS A 1 102 ? -0.852 -1.745 8.883 1 98.94 102 HIS A C 1
ATOM 768 O O . HIS A 1 102 ? -1.224 -0.615 9.203 1 98.94 102 HIS A O 1
ATOM 774 N N . ALA A 1 103 ? -1.636 -2.6 8.305 1 98.94 103 ALA A N 1
ATOM 775 C CA . ALA A 1 103 ? -3.049 -2.338 8.047 1 98.94 103 ALA A CA 1
ATOM 776 C C . ALA A 1 103 ? -3.904 -3.553 8.391 1 98.94 103 ALA A C 1
ATOM 778 O O . ALA A 1 103 ? -3.588 -4.676 7.988 1 98.94 103 ALA A O 1
ATOM 779 N N . THR A 1 104 ? -4.895 -3.371 9.117 1 98.94 104 THR A N 1
ATOM 780 C CA . THR A 1 104 ? -5.949 -4.348 9.367 1 98.94 104 THR A CA 1
ATOM 781 C C . THR A 1 104 ? -7.25 -3.926 8.695 1 98.94 104 THR A C 1
ATOM 783 O O . THR A 1 104 ? -7.727 -2.807 8.891 1 98.94 104 THR A O 1
ATOM 786 N N . TYR A 1 105 ? -7.758 -4.812 7.93 1 98.88 105 TYR A N 1
ATOM 787 C CA . TYR A 1 105 ? -8.953 -4.535 7.145 1 98.88 105 TYR A CA 1
ATOM 788 C C . TYR A 1 105 ? -10.188 -5.145 7.797 1 98.88 105 TYR A C 1
ATOM 790 O O . TYR A 1 105 ? -10.328 -6.367 7.844 1 98.88 105 TYR A O 1
ATOM 798 N N . VAL A 1 106 ? -11.102 -4.32 8.25 1 98.5 106 VAL A N 1
ATOM 799 C CA . VAL A 1 106 ? -12.195 -4.84 9.07 1 98.5 106 VAL A CA 1
ATOM 800 C C . VAL A 1 106 ? -13.531 -4.559 8.398 1 98.5 106 VAL A C 1
ATOM 802 O O . VAL A 1 106 ? -14.586 -4.961 8.898 1 98.5 106 VAL A O 1
ATOM 805 N N . GLY A 1 107 ? -13.492 -3.842 7.289 1 98.38 107 GLY A N 1
ATOM 806 C CA . GLY A 1 107 ? -14.703 -3.529 6.547 1 98.38 107 GLY A CA 1
ATOM 807 C C . GLY A 1 107 ? -14.438 -3.119 5.109 1 98.38 107 GLY A C 1
ATOM 808 O O . GLY A 1 107 ? -13.289 -3.115 4.664 1 98.38 107 GLY A O 1
ATOM 809 N N . ALA A 1 108 ? -15.5 -2.791 4.371 1 98.25 108 ALA A N 1
ATOM 810 C CA . ALA A 1 108 ? -15.406 -2.453 2.953 1 98.25 108 ALA A CA 1
ATOM 811 C C . ALA A 1 108 ? -15.977 -1.062 2.682 1 98.25 108 ALA A C 1
ATOM 813 O O . ALA A 1 108 ? -16.734 -0.53 3.486 1 98.25 108 ALA A O 1
ATOM 814 N N . ALA A 1 109 ? -15.523 -0.414 1.67 1 98.56 109 ALA A N 1
ATOM 815 C CA . ALA A 1 109 ? -16.109 0.79 1.088 1 98.56 109 ALA A CA 1
ATOM 816 C C . ALA A 1 109 ? -16.375 0.604 -0.403 1 98.56 109 ALA A C 1
ATOM 818 O O . ALA A 1 109 ? -15.656 -0.135 -1.081 1 98.56 109 ALA A O 1
ATOM 819 N N . LYS A 1 110 ? -17.375 1.244 -0.874 1 98.12 110 LYS A N 1
ATOM 820 C CA . LYS A 1 110 ? -17.797 1.104 -2.266 1 98.12 110 LYS A CA 1
ATOM 821 C C . LYS A 1 110 ? -17.703 2.438 -3.002 1 98.12 110 LYS A C 1
ATOM 823 O O . LYS A 1 110 ? -17.594 3.494 -2.375 1 98.12 110 LYS A O 1
ATOM 828 N N . GLU A 1 111 ? -17.734 2.266 -4.332 1 98.12 111 GLU A N 1
ATOM 829 C CA . GLU A 1 111 ? -17.781 3.477 -5.145 1 98.12 111 GLU A CA 1
ATOM 830 C C . GLU A 1 111 ? -18.922 4.395 -4.719 1 98.12 111 GLU A C 1
ATOM 832 O O . GLU A 1 111 ? -20.031 3.938 -4.492 1 98.12 111 GLU A O 1
ATOM 837 N N . GLY A 1 112 ? -18.578 5.684 -4.59 1 97.75 112 GLY A N 1
ATOM 838 C CA . GLY A 1 112 ? -19.578 6.648 -4.145 1 97.75 112 GLY A CA 1
ATOM 839 C C . GLY A 1 112 ? -19.469 6.969 -2.666 1 97.75 112 GLY A C 1
ATOM 840 O O . GLY A 1 112 ? -19.969 8.008 -2.217 1 97.75 112 GLY A O 1
ATOM 841 N N . ASP A 1 113 ? -18.922 6.094 -1.837 1 98.19 113 ASP A N 1
ATOM 842 C CA . ASP A 1 113 ? -18.641 6.402 -0.438 1 98.19 113 ASP A CA 1
ATOM 843 C C . ASP A 1 113 ? -17.594 7.504 -0.317 1 98.19 113 ASP A C 1
ATOM 845 O O . ASP A 1 113 ? -16.953 7.875 -1.309 1 98.19 113 ASP A O 1
ATOM 849 N N . VAL A 1 114 ? -17.484 8.086 0.838 1 98.38 114 VAL A N 1
ATOM 850 C CA . VAL A 1 114 ? -16.391 8.969 1.209 1 98.38 114 VAL A CA 1
ATOM 851 C C . VAL A 1 114 ? -15.594 8.344 2.352 1 98.38 114 VAL A C 1
ATOM 853 O O . VAL A 1 114 ? -16.156 7.91 3.354 1 98.38 114 VAL A O 1
ATOM 856 N N . LEU A 1 115 ? -14.297 8.281 2.162 1 98.81 115 LEU A N 1
ATOM 857 C CA . LEU A 1 115 ? -13.438 7.852 3.26 1 98.81 115 LEU A CA 1
ATOM 858 C C . LEU A 1 115 ? -13.102 9.016 4.184 1 98.81 115 LEU A C 1
ATOM 860 O O . LEU A 1 115 ? -12.719 10.094 3.715 1 98.81 115 LEU A O 1
ATOM 864 N N . ILE A 1 116 ? -13.289 8.812 5.434 1 98.81 116 ILE A N 1
ATOM 865 C CA . ILE A 1 116 ? -12.758 9.695 6.469 1 98.81 116 ILE A CA 1
ATOM 866 C C . ILE A 1 116 ? -11.461 9.125 7.027 1 98.81 116 ILE A C 1
ATOM 868 O O . ILE A 1 116 ? -11.477 8.094 7.703 1 98.81 116 ILE A O 1
ATOM 872 N N . VAL A 1 117 ? -10.391 9.828 6.742 1 98.94 117 VAL A N 1
ATOM 873 C CA . VAL A 1 117 ? -9.062 9.344 7.102 1 98.94 117 VAL A CA 1
ATOM 874 C C . VAL A 1 117 ? -8.508 10.164 8.266 1 98.94 117 VAL A C 1
ATOM 876 O O . VAL A 1 117 ? -8.414 11.391 8.172 1 98.94 117 VAL A O 1
ATOM 879 N N . LYS A 1 118 ? -8.133 9.461 9.305 1 98.94 118 LYS A N 1
ATOM 880 C CA . LYS A 1 118 ? -7.582 10.125 10.484 1 98.94 118 LYS A CA 1
ATOM 881 C C . LYS A 1 118 ? -6.195 9.586 10.82 1 98.94 118 LYS A C 1
ATOM 883 O O . LYS A 1 118 ? -6.004 8.375 10.914 1 98.94 118 LYS A O 1
ATOM 888 N N . GLY A 1 119 ? -5.254 10.43 10.914 1 98.94 119 GLY A N 1
ATOM 889 C CA . GLY A 1 119 ? -3.916 10.102 11.391 1 98.94 119 GLY A CA 1
ATOM 890 C C . GLY A 1 119 ? -3.531 10.859 12.648 1 98.94 119 GLY A C 1
ATOM 891 O O . GLY A 1 119 ? -3.783 12.062 12.758 1 98.94 119 GLY A O 1
ATOM 892 N N . LYS A 1 120 ? -2.939 10.133 13.562 1 98.94 120 LYS A N 1
ATOM 893 C CA . LYS A 1 120 ? -2.529 10.719 14.836 1 98.94 120 LYS A CA 1
ATOM 894 C C . LYS A 1 120 ? -1.156 10.203 15.258 1 98.94 120 LYS A C 1
ATOM 896 O O . LYS A 1 120 ? -0.917 8.992 15.273 1 98.94 120 LYS A O 1
ATOM 901 N N . SER A 1 121 ? -0.316 11.117 15.656 1 98.69 121 SER A N 1
ATOM 902 C CA . SER A 1 121 ? 0.978 10.695 16.188 1 98.69 121 SER A CA 1
ATOM 903 C C . SER A 1 121 ? 0.859 10.227 17.625 1 98.69 121 SER A C 1
ATOM 905 O O . SER A 1 121 ? 0.221 10.883 18.453 1 98.69 121 SER A O 1
ATOM 907 N N . ASN A 1 122 ? 1.359 9.102 17.859 1 98.25 122 ASN A N 1
ATOM 908 C CA . ASN A 1 122 ? 1.558 8.641 19.234 1 98.25 122 ASN A CA 1
ATOM 909 C C . ASN A 1 122 ? 2.83 9.227 19.844 1 98.25 122 ASN A C 1
ATOM 911 O O . ASN A 1 122 ? 2.873 9.523 21.031 1 98.25 122 ASN A O 1
ATOM 915 N N . LYS A 1 123 ? 3.785 9.43 18.953 1 97.75 123 LYS A N 1
ATOM 916 C CA . LYS A 1 123 ? 5.078 9.984 19.344 1 97.75 123 LYS A CA 1
ATOM 917 C C . LYS A 1 123 ? 5.863 10.469 18.125 1 97.75 123 LYS A C 1
ATOM 919 O O . LYS A 1 123 ? 5.918 9.781 17.109 1 97.75 123 LYS A O 1
ATOM 924 N N . ILE A 1 124 ? 6.355 11.633 18.203 1 96.88 124 ILE A N 1
ATOM 925 C CA . ILE A 1 124 ? 7.359 12.125 17.266 1 96.88 124 ILE A CA 1
ATOM 926 C C . ILE A 1 124 ? 8.695 12.273 17.984 1 96.88 124 ILE A C 1
ATOM 928 O O . ILE A 1 124 ? 8.922 13.258 18.703 1 96.88 124 ILE A O 1
ATOM 932 N N . GLY A 1 125 ? 9.555 11.297 17.828 1 95.88 125 GLY A N 1
ATOM 933 C CA . GLY A 1 125 ? 10.852 11.328 18.484 1 95.88 125 GLY A CA 1
ATOM 934 C C . GLY A 1 125 ? 11.938 11.961 17.641 1 95.88 125 GLY A C 1
ATOM 935 O O . GLY A 1 125 ? 11.656 12.562 16.609 1 95.88 125 GLY A O 1
ATOM 936 N N . ARG A 1 126 ? 13.164 11.852 18.172 1 95.19 126 ARG A N 1
ATOM 937 C CA . ARG A 1 126 ? 14.32 12.383 17.453 1 95.19 126 ARG A CA 1
ATOM 938 C C . ARG A 1 126 ? 14.555 11.625 16.156 1 95.19 126 ARG A C 1
ATOM 940 O O . ARG A 1 126 ? 14.82 12.234 15.109 1 95.19 126 ARG A O 1
ATOM 947 N N . ASN A 1 127 ? 14.336 10.289 16.219 1 97.31 127 ASN A N 1
ATOM 948 C CA . ASN A 1 127 ? 14.68 9.453 15.078 1 97.31 127 ASN A CA 1
ATOM 949 C C . ASN A 1 127 ? 13.445 8.766 14.5 1 97.31 127 ASN A C 1
ATOM 951 O O . ASN A 1 127 ? 13.398 8.477 13.305 1 97.31 127 ASN A O 1
ATOM 955 N N . LEU A 1 128 ? 12.484 8.469 15.383 1 98.44 128 LEU A N 1
ATOM 956 C CA . LEU A 1 128 ? 11.336 7.695 14.93 1 98.44 128 LEU A CA 1
ATOM 957 C C . LEU A 1 128 ? 10.031 8.422 15.234 1 98.44 128 LEU A C 1
ATOM 959 O O . LEU A 1 128 ? 9.898 9.039 16.297 1 98.44 128 LEU A O 1
ATOM 963 N N . ALA A 1 129 ? 9.148 8.336 14.359 1 98.75 129 ALA A N 1
ATOM 964 C CA . ALA A 1 129 ? 7.766 8.781 14.531 1 98.75 129 ALA A CA 1
ATOM 965 C C . ALA A 1 129 ? 6.793 7.609 14.453 1 98.75 129 ALA A C 1
ATOM 967 O O . ALA A 1 129 ? 6.953 6.719 13.609 1 98.75 129 ALA A O 1
ATOM 968 N N . PHE A 1 130 ? 5.871 7.551 15.297 1 98.88 130 PHE A N 1
ATOM 969 C CA . PHE A 1 130 ? 4.855 6.512 15.375 1 98.88 130 PHE A CA 1
ATOM 970 C C . PHE A 1 130 ? 3.465 7.094 15.156 1 98.88 130 PHE A C 1
ATOM 972 O O . PHE A 1 130 ? 3.018 7.949 15.93 1 98.88 130 PHE A O 1
ATOM 979 N N . ILE A 1 131 ? 2.799 6.645 14.141 1 98.94 131 ILE A N 1
ATOM 980 C CA . ILE A 1 131 ? 1.518 7.223 13.75 1 98.94 131 ILE A CA 1
ATOM 981 C C . ILE A 1 131 ? 0.448 6.133 13.719 1 98.94 131 ILE A C 1
ATOM 983 O O . ILE A 1 131 ? 0.659 5.062 13.141 1 98.94 131 ILE A O 1
ATOM 987 N N . ASP A 1 132 ? -0.676 6.406 14.32 1 98.94 132 ASP A N 1
ATOM 988 C CA . ASP A 1 132 ? -1.874 5.582 14.18 1 98.94 132 ASP A CA 1
ATOM 989 C C . ASP A 1 132 ? -2.809 6.152 13.109 1 98.94 132 ASP A C 1
ATOM 991 O O . ASP A 1 132 ? -2.945 7.371 12.984 1 98.94 132 ASP A O 1
ATOM 995 N N . VAL A 1 133 ? -3.438 5.27 12.398 1 98.94 133 VAL A N 1
ATOM 996 C CA . VAL A 1 133 ? -4.316 5.695 11.312 1 98.94 133 VAL A CA 1
ATOM 997 C C . VAL A 1 133 ? -5.641 4.938 11.391 1 98.94 133 VAL A C 1
ATOM 999 O O . VAL A 1 133 ? -5.66 3.73 11.656 1 98.94 133 VAL A O 1
ATOM 1002 N N . GLU A 1 134 ? -6.691 5.637 11.18 1 98.94 134 GLU A N 1
ATOM 1003 C CA . GLU A 1 134 ? -8.016 5.047 10.984 1 98.94 134 GLU A CA 1
ATOM 1004 C C . GLU A 1 134 ? -8.648 5.527 9.68 1 98.94 134 GLU A C 1
ATOM 1006 O O . GLU A 1 134 ? -8.578 6.715 9.359 1 98.94 134 GLU A O 1
ATOM 1011 N N . ILE A 1 135 ? -9.195 4.617 8.945 1 98.94 135 ILE A N 1
ATOM 1012 C CA . ILE A 1 135 ? -9.984 4.934 7.762 1 98.94 135 ILE A CA 1
ATOM 1013 C C . ILE A 1 135 ? -11.438 4.508 7.98 1 98.94 135 ILE A C 1
ATOM 1015 O O . ILE A 1 135 ? -11.711 3.338 8.258 1 98.94 135 ILE A O 1
ATOM 1019 N N . LEU A 1 136 ? -12.32 5.414 7.914 1 98.88 136 LEU A N 1
ATOM 1020 C CA . LEU A 1 136 ? -13.75 5.16 8.016 1 98.88 136 LEU A CA 1
ATOM 1021 C C . LEU A 1 136 ? -14.438 5.363 6.672 1 98.88 136 LEU A C 1
ATOM 1023 O O . LEU A 1 136 ? -13.938 6.105 5.82 1 98.88 136 LEU A O 1
ATOM 1027 N N . SER A 1 137 ? -15.555 4.758 6.496 1 98.75 137 SER A N 1
ATOM 1028 C CA . SER A 1 137 ? -16.375 4.969 5.312 1 98.75 137 SER A CA 1
ATOM 1029 C C . SER A 1 137 ? -17.703 5.656 5.672 1 98.75 137 SER A C 1
ATOM 1031 O O . SER A 1 137 ? -18.375 5.262 6.621 1 98.75 137 SER A O 1
ATOM 1033 N N . ARG A 1 138 ? -17.953 6.676 4.988 1 97.75 138 ARG A N 1
ATOM 1034 C CA . ARG A 1 138 ? -19.234 7.359 5.055 1 97.75 138 ARG A CA 1
ATOM 1035 C C . ARG A 1 138 ? -20.047 7.137 3.781 1 97.75 138 ARG A C 1
ATOM 1037 O O . ARG A 1 138 ? -19.578 7.43 2.682 1 97.75 138 ARG A O 1
ATOM 1044 N N . LYS A 1 139 ? -21.25 6.672 3.924 1 95.62 139 LYS A N 1
ATOM 1045 C CA . LYS A 1 139 ? -22.109 6.406 2.773 1 95.62 139 LYS A CA 1
ATOM 1046 C C . LYS A 1 139 ? -22.656 7.703 2.186 1 95.62 139 LYS A C 1
ATOM 1048 O O . LYS A 1 139 ? -22.703 8.734 2.863 1 95.62 139 LYS A O 1
ATOM 1053 N N . PRO A 1 140 ? -23.031 7.535 0.889 1 91.31 140 PRO A N 1
ATOM 1054 C CA . PRO A 1 140 ? -23.641 8.727 0.304 1 91.31 140 PRO A CA 1
ATOM 1055 C C . PRO A 1 140 ? -24.844 9.227 1.104 1 91.31 140 PRO A C 1
ATOM 1057 O O . PRO A 1 140 ? -25.688 8.43 1.507 1 91.31 140 PRO A O 1
ATOM 1060 N N . GLY A 1 141 ? -24.859 10.453 1.367 1 86.31 141 GLY A N 1
ATOM 1061 C CA . GLY A 1 141 ? -25.984 11.023 2.094 1 86.31 141 GLY A CA 1
ATOM 1062 C C . GLY A 1 141 ? -25.844 10.898 3.6 1 86.31 141 GLY A C 1
ATOM 1063 O O . GLY A 1 141 ? -26.766 11.266 4.344 1 86.31 141 GLY A O 1
ATOM 1064 N N . GLY A 1 142 ? -24.766 10.273 4.02 1 81.56 142 GLY A N 1
ATOM 1065 C CA . GLY A 1 142 ? -24.547 10.141 5.449 1 81.56 142 GLY A CA 1
ATOM 1066 C C . GLY A 1 142 ? -24.359 11.477 6.148 1 81.56 142 GLY A C 1
ATOM 1067 O O . GLY A 1 142 ? -24 12.469 5.508 1 81.56 142 GLY A O 1
ATOM 1068 N N . SER A 1 143 ? -24.688 11.492 7.43 1 81.38 143 SER A N 1
ATOM 1069 C CA . SER A 1 143 ? -24.625 12.711 8.227 1 81.38 143 SER A CA 1
ATOM 1070 C C . SER A 1 143 ? -23.172 13.18 8.383 1 81.38 143 SER A C 1
ATOM 1072 O O 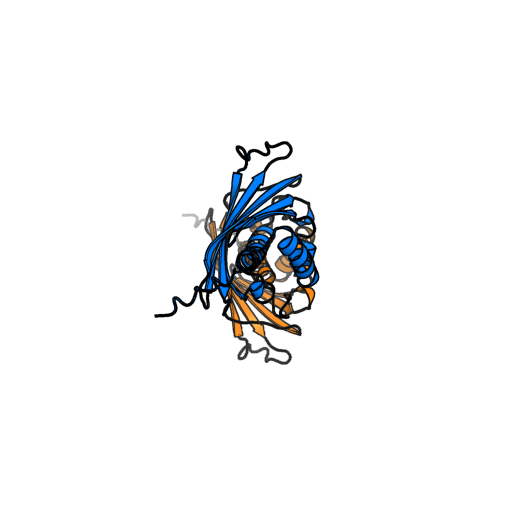. SER A 1 143 ? -22.266 12.367 8.57 1 81.38 143 SER A O 1
ATOM 1074 N N . GLU A 1 144 ? -23.016 14.445 8.367 1 80 144 GLU A N 1
ATOM 1075 C CA . GLU A 1 144 ? -21.703 15.031 8.578 1 80 144 GLU A CA 1
ATOM 1076 C C . GLU A 1 144 ? -21.25 14.875 10.031 1 80 144 GLU A C 1
ATOM 1078 O O . GLU A 1 144 ? -20.062 15.031 10.336 1 80 144 GLU A O 1
ATOM 1083 N N . SER A 1 145 ? -22.188 14.602 10.891 1 84 145 SER A N 1
ATOM 1084 C CA . SER A 1 145 ? -21.844 14.406 12.297 1 84 145 SER A CA 1
ATOM 1085 C C . SER A 1 145 ? -20.984 13.164 12.484 1 84 145 SER A C 1
ATOM 1087 O O . SER A 1 145 ? -20.312 13.016 13.516 1 84 145 SER A O 1
ATOM 1089 N N . GLY A 1 146 ? -21 12.234 11.492 1 84.38 146 GLY A N 1
ATOM 1090 C CA . GLY A 1 146 ? -20.141 11.062 11.5 1 84.38 146 GLY A CA 1
ATOM 1091 C C . GLY A 1 146 ? -20.703 9.914 12.312 1 84.38 146 GLY A C 1
ATOM 1092 O O . GLY A 1 146 ? -20 8.945 12.602 1 84.38 146 GLY A O 1
ATOM 1093 N N . GLU A 1 147 ? -21.906 10.055 12.766 1 85.38 147 GLU A N 1
ATOM 1094 C CA . GLU A 1 147 ? -22.469 9.047 13.648 1 85.38 147 GLU A CA 1
ATOM 1095 C C . GLU A 1 147 ? -22.594 7.699 12.938 1 85.38 147 GLU A C 1
ATOM 1097 O O . GLU A 1 147 ? -22.5 6.645 13.57 1 85.38 147 GLU A O 1
ATOM 1102 N N . ASP A 1 148 ? -22.656 7.781 11.609 1 90.38 148 ASP A N 1
ATOM 1103 C CA . ASP A 1 148 ? -22.891 6.551 10.859 1 90.38 148 ASP A CA 1
ATOM 1104 C C . ASP A 1 148 ? -21.594 6.09 10.164 1 90.38 148 ASP A C 1
ATOM 1106 O O . ASP A 1 148 ? -21.594 5.09 9.445 1 90.38 148 ASP A O 1
ATOM 1110 N N . ASP A 1 149 ? -20.547 6.844 10.344 1 96.44 149 ASP A N 1
ATOM 1111 C CA . ASP A 1 149 ? -19.281 6.441 9.75 1 96.44 149 ASP A CA 1
ATOM 1112 C C . ASP A 1 149 ? -18.781 5.133 10.359 1 96.44 149 ASP A C 1
ATOM 1114 O O . ASP A 1 149 ? -18.891 4.93 11.57 1 96.44 149 ASP A O 1
ATOM 1118 N N . LYS A 1 150 ? -18.297 4.25 9.547 1 97 150 LYS A N 1
ATOM 1119 C CA . LYS A 1 150 ? -17.812 2.957 10.023 1 97 150 LYS A CA 1
ATOM 1120 C C . LYS A 1 150 ? -16.328 2.793 9.742 1 97 150 LYS A C 1
ATOM 1122 O O . LYS A 1 150 ? -15.859 3.057 8.633 1 97 150 LYS A O 1
ATOM 1127 N N . VAL A 1 151 ? -15.625 2.303 10.812 1 98.62 151 VAL A N 1
ATOM 1128 C CA . VAL A 1 151 ? -14.219 1.981 10.609 1 98.62 151 VAL A CA 1
ATOM 1129 C C . VAL A 1 151 ? -14.086 0.8 9.648 1 98.62 151 VAL A C 1
ATOM 1131 O O . VAL A 1 151 ? -14.734 -0.235 9.844 1 98.62 151 VAL A O 1
ATOM 1134 N N . ILE A 1 152 ? -13.25 0.985 8.641 1 98.88 152 ILE A N 1
ATOM 1135 C CA . ILE A 1 152 ? -13.086 -0.119 7.703 1 98.88 152 ILE A CA 1
ATOM 1136 C C . ILE A 1 152 ? -11.617 -0.562 7.691 1 98.88 152 ILE A C 1
ATOM 1138 O O . ILE A 1 152 ? -11.305 -1.671 7.254 1 98.88 152 ILE A O 1
ATOM 1142 N N . VAL A 1 153 ? -10.703 0.276 8.102 1 98.94 153 VAL A N 1
ATOM 1143 C CA . VAL A 1 153 ? -9.289 -0.071 8.203 1 98.94 153 VAL A CA 1
ATOM 1144 C C . VAL A 1 153 ? -8.672 0.605 9.422 1 98.94 153 VAL A C 1
ATOM 1146 O O . VAL A 1 153 ? -8.953 1.773 9.703 1 98.94 153 VAL A O 1
ATOM 1149 N N . SER A 1 154 ? -7.887 -0.091 10.148 1 98.94 154 SER A N 1
ATOM 1150 C CA . SER A 1 154 ? -6.965 0.442 11.141 1 98.94 154 SER A CA 1
ATOM 1151 C C . SER A 1 154 ? -5.516 0.136 10.773 1 98.94 154 SER A C 1
ATOM 1153 O O . SER A 1 154 ? -5.215 -0.947 10.273 1 98.94 154 SER A O 1
ATOM 1155 N N . GLY A 1 155 ? -4.656 1.091 11.062 1 98.88 155 GLY A N 1
ATOM 1156 C CA . GLY A 1 155 ? -3.271 0.851 10.688 1 98.88 155 GLY A CA 1
ATOM 1157 C C . GLY A 1 155 ? -2.289 1.714 11.461 1 98.88 155 GLY A C 1
ATOM 1158 O O . GLY A 1 155 ? -2.682 2.475 12.344 1 98.88 155 GLY A O 1
ATOM 1159 N N . SER A 1 156 ? -1.062 1.492 11.18 1 98.94 156 SER A N 1
ATOM 1160 C CA . SER A 1 156 ? 0.028 2.264 11.766 1 98.94 156 SER A CA 1
ATOM 1161 C C . SER A 1 156 ? 1.178 2.441 10.781 1 98.94 156 SER A C 1
ATOM 1163 O O . SER A 1 156 ? 1.302 1.681 9.82 1 98.94 156 SER A O 1
ATOM 1165 N N . HIS A 1 157 ? 1.876 3.441 10.984 1 98.94 157 HIS A N 1
ATOM 1166 C CA . HIS A 1 157 ? 3.049 3.793 10.188 1 98.94 157 HIS A CA 1
ATOM 1167 C C . HIS A 1 157 ? 4.184 4.297 11.078 1 98.94 157 HIS A C 1
ATOM 1169 O O . HIS A 1 157 ? 4.023 5.285 11.797 1 98.94 157 HIS A O 1
ATOM 1175 N N . THR A 1 158 ? 5.27 3.6 11.086 1 98.94 158 THR A N 1
ATOM 1176 C CA . THR A 1 158 ? 6.492 4.062 11.734 1 98.94 158 THR A CA 1
ATOM 1177 C C . THR A 1 158 ? 7.473 4.625 10.711 1 98.94 158 THR A C 1
ATOM 1179 O O . THR A 1 158 ? 7.73 3.992 9.68 1 98.94 158 THR A O 1
ATOM 1182 N N . LYS A 1 159 ? 7.984 5.773 10.992 1 98.81 159 LYS A N 1
ATOM 1183 C CA . LYS A 1 159 ? 8.891 6.43 10.055 1 98.81 159 LYS A CA 1
ATOM 1184 C C . LYS A 1 159 ? 10.188 6.832 10.734 1 98.81 159 LYS A C 1
ATOM 1186 O O . LYS A 1 159 ? 10.188 7.25 11.898 1 98.81 159 LYS A O 1
ATOM 1191 N N . TYR A 1 160 ? 11.258 6.703 10.023 1 98.62 160 TYR A N 1
ATOM 1192 C CA . TYR A 1 160 ? 12.516 7.324 10.414 1 98.62 160 TYR A CA 1
ATOM 1193 C C . TYR A 1 160 ? 12.531 8.805 10.055 1 98.62 160 TYR A C 1
ATOM 1195 O O . TYR A 1 160 ? 12.367 9.164 8.883 1 98.62 160 TYR A O 1
ATOM 1203 N N . VAL A 1 161 ? 12.766 9.648 11.008 1 97.5 161 VAL A N 1
ATOM 1204 C CA . VAL A 1 161 ? 12.633 11.086 10.766 1 97.5 161 VAL A CA 1
ATOM 1205 C C . VAL A 1 161 ? 13.93 11.797 11.172 1 97.5 161 VAL A C 1
ATOM 1207 O O . VAL A 1 161 ? 13.961 13.023 11.266 1 97.5 161 VAL A O 1
ATOM 1210 N N . GLY A 1 162 ? 14.938 11.086 11.555 1 92.5 162 GLY A N 1
ATOM 1211 C CA . GLY A 1 162 ? 16.188 11.688 12 1 92.5 162 GLY A CA 1
ATOM 1212 C C . GLY A 1 162 ? 17.094 12.07 10.852 1 92.5 162 GLY A C 1
ATOM 1213 O O . GLY A 1 162 ? 16.859 11.695 9.703 1 92.5 162 GLY A O 1
ATOM 1214 N N . MET B 1 1 ? -12.969 -58.469 -1.729 1 33.34 1 MET B N 1
ATOM 1215 C CA . MET B 1 1 ? -12.438 -57.312 -1.025 1 33.34 1 MET B CA 1
ATOM 1216 C C . MET B 1 1 ? -11.898 -56.281 -2.01 1 33.34 1 MET B C 1
ATOM 1218 O O . MET B 1 1 ? -10.789 -56.438 -2.514 1 33.34 1 MET B O 1
ATOM 1222 N N . SER B 1 2 ? -12.711 -55.594 -2.902 1 35.25 2 SER B N 1
ATOM 1223 C CA . SER B 1 2 ? -12.469 -54.688 -4.02 1 35.25 2 SER B CA 1
ATOM 1224 C C . SER B 1 2 ? -11.688 -53.469 -3.568 1 35.25 2 SER B C 1
ATOM 1226 O O . SER B 1 2 ? -12.086 -52.781 -2.631 1 35.25 2 SER B O 1
ATOM 1228 N N . ASN B 1 3 ? -10.32 -53.469 -3.613 1 39.09 3 ASN B N 1
ATOM 1229 C CA . ASN B 1 3 ? -9.43 -52.344 -3.35 1 39.09 3 ASN B CA 1
ATOM 1230 C C . ASN B 1 3 ? -9.875 -51.094 -4.086 1 39.09 3 ASN B C 1
ATOM 1232 O O . ASN B 1 3 ? -9.836 -51.031 -5.316 1 39.09 3 ASN B O 1
ATOM 1236 N N . ALA B 1 4 ? -10.969 -50.5 -3.635 1 42.47 4 ALA B N 1
ATOM 1237 C CA . ALA B 1 4 ? -11.344 -49.188 -4.168 1 42.47 4 ALA B CA 1
ATOM 1238 C C . ALA B 1 4 ? -10.117 -48.312 -4.375 1 42.47 4 ALA B C 1
ATOM 1240 O O . ALA B 1 4 ? -9.414 -47.969 -3.418 1 42.47 4 ALA B O 1
ATOM 1241 N N . ALA B 1 5 ? -9.453 -48.375 -5.531 1 44.03 5 ALA B N 1
ATOM 1242 C CA . ALA B 1 5 ? -8.43 -47.469 -6.051 1 44.03 5 ALA B CA 1
ATOM 1243 C C . ALA B 1 5 ? -8.734 -46.031 -5.688 1 44.03 5 ALA B C 1
ATOM 1245 O O . ALA B 1 5 ? -9.836 -45.531 -5.961 1 44.03 5 ALA B O 1
ATOM 1246 N N . ALA B 1 6 ? -8.203 -45.562 -4.602 1 43.62 6 ALA B N 1
ATOM 1247 C CA . ALA B 1 6 ? -8.156 -44.125 -4.281 1 43.62 6 ALA B CA 1
ATOM 1248 C C . ALA B 1 6 ? -7.941 -43.281 -5.539 1 43.62 6 ALA B C 1
ATOM 1250 O O . ALA B 1 6 ? -6.875 -43.344 -6.16 1 43.62 6 ALA B O 1
ATOM 1251 N N . SER B 1 7 ? -8.867 -43.094 -6.461 1 37.41 7 SER B N 1
ATOM 1252 C CA . SER B 1 7 ? -8.75 -42.094 -7.504 1 37.41 7 SER B CA 1
ATOM 1253 C C . SER B 1 7 ? -8.094 -40.812 -6.965 1 37.41 7 SER B C 1
ATOM 1255 O O . SER B 1 7 ? -8.633 -40.188 -6.062 1 37.41 7 SER B O 1
ATOM 1257 N N . SER B 1 8 ? -6.832 -40.812 -6.594 1 40.56 8 SER B N 1
ATOM 1258 C CA . SER B 1 8 ? -6.09 -39.594 -6.297 1 40.56 8 SER B CA 1
ATOM 1259 C C . SER B 1 8 ? -6.57 -38.406 -7.152 1 40.56 8 SER B C 1
ATOM 1261 O O . SER B 1 8 ? -6.5 -38.469 -8.383 1 40.56 8 SER B O 1
ATOM 1263 N N . SER B 1 9 ? -7.719 -37.875 -7.031 1 42.19 9 SER B N 1
ATOM 1264 C CA . SER B 1 9 ? -8.117 -36.656 -7.688 1 42.19 9 SER B CA 1
ATOM 1265 C C . SER B 1 9 ? -6.898 -35.812 -8.078 1 42.19 9 SER B C 1
ATOM 1267 O O . SER B 1 9 ? -6.121 -35.406 -7.215 1 42.19 9 SER B O 1
ATOM 1269 N N . ALA B 1 10 ? -6.109 -36.062 -9 1 45.56 10 ALA B N 1
ATOM 1270 C CA . ALA B 1 10 ? -4.973 -35.344 -9.586 1 45.56 10 ALA B CA 1
ATOM 1271 C C . ALA B 1 10 ? -5.133 -33.844 -9.43 1 45.56 10 ALA B C 1
ATOM 1273 O O . ALA B 1 10 ? -5.98 -33.25 -10.086 1 45.56 10 ALA B O 1
ATOM 1274 N N . GLU B 1 11 ? -5.266 -33.219 -8.258 1 54.94 11 GLU B N 1
ATOM 1275 C CA . GLU B 1 11 ? -5.266 -31.766 -8.094 1 54.94 11 GLU B CA 1
ATOM 1276 C C . GLU B 1 11 ? -4.398 -31.094 -9.148 1 54.94 11 GLU B C 1
ATOM 1278 O O . GLU B 1 11 ? -3.215 -31.406 -9.289 1 54.94 11 GLU B O 1
ATOM 1283 N N . SER B 1 12 ? -5.008 -30.719 -10.32 1 75.44 12 SER B N 1
ATOM 1284 C CA . SER B 1 12 ? -4.359 -30.125 -11.484 1 75.44 12 SER B CA 1
ATOM 1285 C C . SER B 1 12 ? -3.336 -29.078 -11.07 1 75.44 12 SER B C 1
ATOM 1287 O O . SER B 1 12 ? -3.625 -28.219 -10.234 1 75.44 12 SER B O 1
ATOM 1289 N N . VAL B 1 13 ? -2.033 -29.328 -11.281 1 91.81 13 VAL B N 1
ATOM 1290 C CA . VAL B 1 13 ? -0.865 -28.5 -11.008 1 91.81 13 VAL B CA 1
ATOM 1291 C C . VAL B 1 13 ? -0.997 -27.156 -11.734 1 91.81 13 VAL B C 1
ATOM 1293 O O . VAL B 1 13 ? -1.317 -27.125 -12.93 1 91.81 13 VAL B O 1
ATOM 1296 N N . VAL B 1 14 ? -0.963 -26.078 -10.984 1 97.69 14 VAL B N 1
ATOM 1297 C CA . VAL B 1 14 ? -0.964 -24.734 -11.578 1 97.69 14 VAL B CA 1
ATOM 1298 C C . VAL B 1 14 ? 0.381 -24.469 -12.25 1 97.69 14 VAL B C 1
ATOM 1300 O O . VAL B 1 14 ? 1.433 -24.578 -11.617 1 97.69 14 VAL B O 1
ATOM 1303 N N . THR B 1 15 ? 0.293 -24.094 -13.5 1 97.94 15 THR B N 1
ATOM 1304 C CA . THR B 1 15 ? 1.514 -23.906 -14.273 1 97.94 15 THR B CA 1
ATOM 1305 C C . THR B 1 15 ? 1.841 -22.422 -14.398 1 97.94 15 THR B C 1
ATOM 1307 O O . THR B 1 15 ? 0.993 -21.562 -14.125 1 97.94 15 THR B O 1
ATOM 1310 N N . LEU B 1 16 ? 3.084 -22.141 -14.805 1 98.44 16 LEU B N 1
ATOM 1311 C CA . LEU B 1 16 ? 3.52 -20.781 -15.062 1 98.44 16 LEU B CA 1
ATOM 1312 C C . LEU B 1 16 ? 2.648 -20.125 -16.141 1 98.44 16 LEU B C 1
ATOM 1314 O O . LEU B 1 16 ? 2.285 -18.953 -16.016 1 98.44 16 LEU B O 1
ATOM 1318 N N . GLU B 1 17 ? 2.312 -20.859 -17.141 1 97.81 17 GLU B N 1
ATOM 1319 C CA . GLU B 1 17 ? 1.467 -20.344 -18.219 1 97.81 17 GLU B CA 1
ATOM 1320 C C . GLU B 1 17 ? 0.093 -19.938 -17.688 1 97.81 17 GLU B C 1
ATOM 1322 O O . GLU B 1 17 ? -0.43 -18.891 -18.047 1 97.81 17 GLU B O 1
ATOM 1327 N N . MET B 1 18 ? -0.477 -20.781 -16.906 1 98.06 18 MET B N 1
ATOM 1328 C CA . MET B 1 18 ? -1.784 -20.516 -16.312 1 98.06 18 MET B CA 1
ATOM 1329 C C . MET B 1 18 ? -1.747 -19.25 -15.461 1 98.06 18 MET B C 1
ATOM 1331 O O . MET B 1 18 ? -2.643 -18.406 -15.562 1 98.06 18 MET B O 1
ATOM 1335 N N . ILE B 1 19 ? -0.746 -19.062 -14.641 1 98.62 19 ILE B N 1
ATOM 1336 C CA . ILE B 1 19 ? -0.646 -17.922 -13.727 1 98.62 19 ILE B CA 1
ATOM 1337 C C . ILE B 1 19 ? -0.398 -16.641 -14.516 1 98.62 19 ILE B C 1
ATOM 1339 O O . ILE B 1 19 ? -0.894 -15.578 -14.156 1 98.62 19 ILE B O 1
ATOM 1343 N N . ASN B 1 20 ? 0.36 -16.719 -15.578 1 98 20 ASN B N 1
ATOM 1344 C CA . ASN B 1 20 ? 0.582 -15.555 -16.422 1 98 20 ASN B CA 1
ATOM 1345 C C . ASN B 1 20 ? -0.712 -15.078 -17.078 1 98 20 ASN B C 1
ATOM 1347 O O . ASN B 1 20 ? -0.947 -13.875 -17.203 1 98 20 ASN B O 1
ATOM 1351 N N . LYS B 1 21 ? -1.49 -16 -17.516 1 97.62 21 LYS B N 1
ATOM 1352 C CA . LYS B 1 21 ? -2.801 -15.633 -18.047 1 97.62 21 LYS B CA 1
ATOM 1353 C C . LYS B 1 21 ? -3.66 -14.969 -16.969 1 97.62 21 LYS B C 1
ATOM 1355 O O . LYS B 1 21 ? -4.301 -13.945 -17.234 1 97.62 21 LYS B O 1
ATOM 1360 N N . LEU B 1 22 ? -3.682 -15.547 -15.82 1 98.25 22 LEU B N 1
ATOM 1361 C CA . LEU B 1 22 ? -4.406 -14.969 -14.695 1 98.25 22 LEU B CA 1
ATOM 1362 C C . LEU B 1 22 ? -3.914 -13.555 -14.398 1 98.25 22 LEU B C 1
ATOM 1364 O O . LEU B 1 22 ? -4.715 -12.656 -14.148 1 98.25 22 LEU B O 1
ATOM 1368 N N . GLN B 1 23 ? -2.584 -13.375 -14.453 1 98.44 23 GLN B N 1
ATOM 1369 C CA . GLN B 1 23 ? -1.968 -12.078 -14.164 1 98.44 23 GLN B CA 1
ATOM 1370 C C . GLN B 1 23 ? -2.521 -10.992 -15.086 1 98.44 23 GLN B C 1
ATOM 1372 O O . GLN B 1 23 ? -2.762 -9.867 -14.648 1 98.44 23 GLN B O 1
ATOM 1377 N N . GLN B 1 24 ? -2.754 -11.32 -16.281 1 98.12 24 GLN B N 1
ATOM 1378 C CA . GLN B 1 24 ? -3.322 -10.352 -17.219 1 98.12 24 GLN B CA 1
ATOM 1379 C C . GLN B 1 24 ? -4.723 -9.93 -16.781 1 98.12 24 GLN B C 1
ATOM 1381 O O . GLN B 1 24 ? -5.055 -8.742 -16.812 1 98.12 24 GLN B O 1
ATOM 1386 N N . GLU B 1 25 ? -5.492 -10.867 -16.375 1 97.81 25 GLU B N 1
ATOM 1387 C CA . GLU B 1 25 ? -6.828 -10.57 -15.859 1 97.81 25 GLU B CA 1
ATOM 1388 C C . GLU B 1 25 ? -6.762 -9.727 -14.594 1 97.81 25 GLU B C 1
ATOM 1390 O O . GLU B 1 25 ? -7.555 -8.797 -14.414 1 97.81 25 GLU B O 1
ATOM 1395 N N . VAL B 1 26 ? -5.832 -10.086 -13.727 1 98.38 26 VAL B N 1
ATOM 1396 C CA . VAL B 1 26 ? -5.645 -9.375 -12.469 1 98.38 26 VAL B CA 1
ATOM 1397 C C . VAL B 1 26 ? -5.301 -7.918 -12.742 1 98.38 26 VAL B C 1
ATOM 1399 O O . VAL B 1 26 ? -5.887 -7.012 -12.148 1 98.38 26 VAL B O 1
ATOM 1402 N N . LEU B 1 27 ? -4.379 -7.691 -13.688 1 98.5 27 LEU B N 1
ATOM 1403 C CA . LEU B 1 27 ? -4.004 -6.328 -14.047 1 98.5 27 LEU B CA 1
ATOM 1404 C C . LEU B 1 27 ? -5.207 -5.559 -14.594 1 98.5 27 LEU B C 1
ATOM 1406 O O . LEU B 1 27 ? -5.461 -4.422 -14.188 1 98.5 27 LEU B O 1
ATOM 1410 N N . ASP B 1 28 ? -5.984 -6.16 -15.383 1 97.62 28 ASP B N 1
ATOM 1411 C CA . ASP B 1 28 ? -7.082 -5.492 -16.078 1 97.62 28 ASP B CA 1
ATOM 1412 C C . ASP B 1 28 ? -8.188 -5.105 -15.102 1 97.62 28 ASP B C 1
ATOM 1414 O O . ASP B 1 28 ? -8.938 -4.156 -15.352 1 97.62 28 ASP B O 1
ATOM 1418 N N . ASN B 1 29 ? -8.273 -5.773 -13.977 1 97.62 29 ASN B N 1
ATOM 1419 C CA . ASN B 1 29 ? -9.406 -5.574 -13.07 1 97.62 29 ASN B CA 1
ATOM 1420 C C . ASN B 1 29 ? -8.984 -4.859 -11.789 1 97.62 29 ASN B C 1
ATOM 1422 O O . ASN B 1 29 ? -9.781 -4.727 -10.859 1 97.62 29 ASN B O 1
ATOM 1426 N N . ASN B 1 30 ? -7.801 -4.465 -11.711 1 98.56 30 ASN B N 1
ATOM 1427 C CA . ASN B 1 30 ? -7.254 -3.715 -10.586 1 98.56 30 ASN B CA 1
ATOM 1428 C C . ASN B 1 30 ? -6.453 -2.504 -11.055 1 98.56 30 ASN B C 1
ATOM 1430 O O . ASN B 1 30 ? -5.262 -2.617 -11.344 1 98.56 30 ASN B O 1
ATOM 1434 N N . PRO B 1 31 ? -6.992 -1.334 -11.047 1 98.69 31 PRO B N 1
ATOM 1435 C CA . PRO B 1 31 ? -6.336 -0.151 -11.609 1 98.69 31 PRO B CA 1
ATOM 1436 C C . PRO B 1 31 ? -4.953 0.096 -11.016 1 98.69 31 PRO B C 1
ATOM 1438 O O . PRO B 1 31 ? -4 0.374 -11.75 1 98.69 31 PRO B O 1
ATOM 1441 N N . ILE B 1 32 ? -4.824 -0.054 -9.727 1 98.81 32 ILE B N 1
ATOM 1442 C CA . ILE B 1 32 ? -3.543 0.259 -9.102 1 98.81 32 ILE B CA 1
ATOM 1443 C C . ILE B 1 32 ? -2.498 -0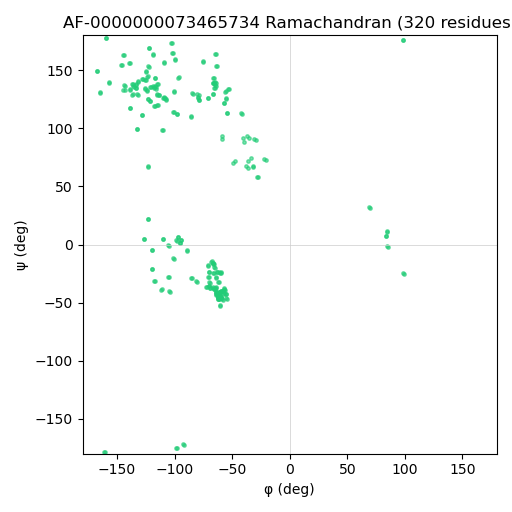.772 -9.523 1 98.81 32 ILE B C 1
ATOM 1445 O O . ILE B 1 32 ? -1.324 -0.44 -9.703 1 98.81 32 ILE B O 1
ATOM 1449 N N . TYR B 1 33 ? -2.869 -2.072 -9.656 1 98.88 33 TYR B N 1
ATOM 1450 C CA . TYR B 1 33 ? -1.92 -3.068 -10.141 1 98.88 33 TYR B CA 1
ATOM 1451 C C . TYR B 1 33 ? -1.472 -2.748 -11.555 1 98.88 33 TYR B C 1
ATOM 1453 O O . TYR B 1 33 ? -0.283 -2.834 -11.875 1 98.88 33 TYR B O 1
ATOM 1461 N N . LYS B 1 34 ? -2.432 -2.412 -12.375 1 98.75 34 LYS B N 1
ATOM 1462 C CA . LYS B 1 34 ? -2.105 -2.076 -13.758 1 98.75 34 LYS B CA 1
ATOM 1463 C C . LYS B 1 34 ? -1.159 -0.881 -13.82 1 98.75 34 LYS B C 1
ATOM 1465 O O . LYS B 1 34 ? -0.219 -0.871 -14.617 1 98.75 34 LYS B O 1
ATOM 1470 N N . TYR B 1 35 ? -1.408 0.06 -13.008 1 98.88 35 TYR B N 1
ATOM 1471 C CA . TYR B 1 35 ? -0.609 1.28 -12.977 1 98.88 35 TYR B CA 1
ATOM 1472 C C . TYR B 1 35 ? 0.825 0.983 -12.555 1 98.88 35 TYR B C 1
ATOM 1474 O O . TYR B 1 35 ? 1.773 1.503 -13.148 1 98.88 35 TYR B O 1
ATOM 1482 N N . LEU B 1 36 ? 1.051 0.077 -11.625 1 98.88 36 LEU B N 1
ATOM 1483 C CA . LEU B 1 36 ? 2.369 -0.069 -11.023 1 98.88 36 LEU B CA 1
ATOM 1484 C C . LEU B 1 36 ? 3.08 -1.307 -11.555 1 98.88 36 LEU B C 1
ATOM 1486 O O . LEU B 1 36 ? 4.312 -1.353 -11.594 1 98.88 36 LEU B O 1
ATOM 1490 N N . LEU B 1 37 ? 2.285 -2.322 -11.969 1 98.81 37 LEU B N 1
ATOM 1491 C CA . LEU B 1 37 ? 2.906 -3.639 -12.086 1 98.81 37 LEU B CA 1
ATOM 1492 C C . LEU B 1 37 ? 2.74 -4.195 -13.492 1 98.81 37 LEU B C 1
ATOM 1494 O O . LEU B 1 37 ? 2.789 -5.41 -13.695 1 98.81 37 LEU B O 1
ATOM 1498 N N . SER B 1 38 ? 2.52 -3.359 -14.422 1 98.62 38 SER B N 1
ATOM 1499 C CA . SER B 1 38 ? 2.283 -3.805 -15.789 1 98.62 38 SER B CA 1
ATOM 1500 C C . SER B 1 38 ? 3.529 -4.453 -16.391 1 98.62 38 SER B C 1
ATOM 1502 O O . SER B 1 38 ? 3.432 -5.293 -17.281 1 98.62 38 SER B O 1
ATOM 1504 N N . ASP B 1 39 ? 4.746 -4.117 -15.891 1 98.56 39 ASP B N 1
ATOM 1505 C CA . ASP B 1 39 ? 5.992 -4.633 -16.453 1 98.56 39 ASP B CA 1
ATOM 1506 C C . ASP B 1 39 ? 6.512 -5.816 -15.641 1 98.56 39 ASP B C 1
ATOM 1508 O O . ASP B 1 39 ? 7.602 -6.324 -15.906 1 98.56 39 ASP B O 1
ATOM 1512 N N . LEU B 1 40 ? 5.789 -6.25 -14.664 1 98.69 40 LEU B N 1
ATOM 1513 C CA . LEU B 1 40 ? 6.164 -7.371 -13.805 1 98.69 40 LEU B CA 1
ATOM 1514 C C . LEU B 1 40 ? 6.191 -8.672 -14.594 1 98.69 40 LEU B C 1
ATOM 1516 O O . LEU B 1 40 ? 5.316 -8.922 -15.43 1 98.69 40 LEU B O 1
ATOM 1520 N N . VAL B 1 41 ? 7.203 -9.516 -14.344 1 98.56 41 VAL B N 1
ATOM 1521 C CA . VAL B 1 41 ? 7.309 -10.828 -14.977 1 98.56 41 VAL B CA 1
ATOM 1522 C C . VAL B 1 41 ? 7.332 -11.914 -13.906 1 98.56 41 VAL B C 1
ATOM 1524 O O . VAL B 1 41 ? 8.211 -11.93 -13.047 1 98.56 41 VAL B O 1
ATOM 1527 N N . ILE B 1 42 ? 6.414 -12.852 -13.984 1 98.88 42 ILE B N 1
ATOM 1528 C CA . ILE B 1 42 ? 6.418 -14.008 -13.086 1 98.88 42 ILE B CA 1
ATOM 1529 C C . ILE B 1 42 ? 7.43 -15.039 -13.578 1 98.88 42 ILE B C 1
ATOM 1531 O O . ILE B 1 42 ? 7.398 -15.445 -14.742 1 98.88 42 ILE B O 1
ATOM 1535 N N . LYS B 1 43 ? 8.328 -15.453 -12.711 1 98.31 43 LYS B N 1
ATOM 1536 C CA . LYS B 1 43 ? 9.453 -16.297 -13.102 1 98.31 43 LYS B CA 1
ATOM 1537 C C . LYS B 1 43 ? 9.234 -17.734 -12.648 1 98.31 43 LYS B C 1
ATOM 1539 O O . LYS B 1 43 ? 9.586 -18.672 -13.367 1 98.31 43 LYS B O 1
ATOM 1544 N N . THR B 1 44 ? 8.703 -17.938 -11.453 1 98.25 44 THR B N 1
ATOM 1545 C CA . THR B 1 44 ? 8.555 -19.266 -10.859 1 98.25 44 THR B CA 1
ATOM 1546 C C . THR B 1 44 ? 7.172 -19.406 -10.219 1 98.25 44 THR B C 1
ATOM 1548 O O . THR B 1 44 ? 6.684 -18.5 -9.562 1 98.25 44 THR B O 1
ATOM 1551 N N . VAL B 1 45 ? 6.59 -20.578 -10.492 1 98.5 45 VAL B N 1
ATOM 1552 C CA . VAL B 1 45 ? 5.332 -20.953 -9.852 1 98.5 45 VAL B CA 1
ATOM 1553 C C . VAL B 1 45 ? 5.434 -22.375 -9.305 1 98.5 45 VAL B C 1
ATOM 1555 O O . VAL B 1 45 ? 5.887 -23.281 -10.008 1 98.5 45 VAL B O 1
ATOM 1558 N N . SER B 1 46 ? 5.133 -22.594 -8.156 1 98.38 46 SER B N 1
ATOM 1559 C CA . SER B 1 46 ? 4.82 -23.875 -7.527 1 98.38 46 SER B CA 1
ATOM 1560 C C . SER B 1 46 ? 3.727 -23.719 -6.477 1 98.38 46 SER B C 1
ATOM 1562 O O . SER B 1 46 ? 3.381 -22.609 -6.094 1 98.38 46 SER B O 1
ATOM 1564 N N . SER B 1 47 ? 3.154 -24.797 -6.109 1 98.31 47 SER B N 1
ATOM 1565 C CA . SER B 1 47 ? 2.055 -24.703 -5.156 1 98.31 47 SER B CA 1
ATOM 1566 C C . SER B 1 47 ? 2.473 -23.953 -3.9 1 98.31 47 SER B C 1
ATOM 1568 O O . SER B 1 47 ? 3.361 -24.391 -3.17 1 98.31 47 SER B O 1
ATOM 1570 N N . GLY B 1 48 ? 1.903 -22.766 -3.678 1 98.56 48 GLY B N 1
ATOM 1571 C CA . GLY B 1 48 ? 2.16 -21.953 -2.496 1 98.56 48 GLY B CA 1
ATOM 1572 C C . GLY B 1 48 ? 3.4 -21.094 -2.619 1 98.56 48 GLY B C 1
ATOM 1573 O O . GLY B 1 48 ? 3.896 -20.562 -1.623 1 98.56 48 GLY B O 1
ATOM 1574 N N . TYR B 1 49 ? 3.941 -21 -3.791 1 98.88 49 TYR B N 1
ATOM 1575 C CA . TYR B 1 49 ? 5.16 -20.219 -3.967 1 98.88 49 TYR B CA 1
ATOM 1576 C C . TYR B 1 49 ? 5.16 -19.516 -5.312 1 98.88 49 TYR B C 1
ATOM 1578 O O . TYR B 1 49 ? 4.879 -20.125 -6.348 1 98.88 49 TYR B O 1
ATOM 1586 N N . ILE B 1 50 ? 5.488 -18.219 -5.312 1 98.88 50 ILE B N 1
ATOM 1587 C CA . ILE B 1 50 ? 5.605 -17.375 -6.496 1 98.88 50 ILE B CA 1
ATOM 1588 C C . ILE B 1 50 ? 6.898 -16.562 -6.426 1 98.88 50 ILE B C 1
ATOM 1590 O O . ILE B 1 50 ? 7.246 -16.031 -5.367 1 98.88 50 ILE B O 1
ATOM 1594 N N . GLU B 1 51 ? 7.637 -16.484 -7.492 1 98.88 51 GLU B N 1
ATOM 1595 C CA . GLU B 1 51 ? 8.695 -15.492 -7.676 1 98.88 51 GLU B CA 1
ATOM 1596 C C . GLU B 1 51 ? 8.438 -14.641 -8.914 1 98.88 51 GLU B C 1
ATOM 1598 O O . GLU B 1 51 ? 8.117 -15.164 -9.984 1 98.88 51 GLU B O 1
ATOM 1603 N N . ALA B 1 52 ? 8.602 -13.398 -8.805 1 98.88 52 ALA B N 1
ATOM 1604 C CA . ALA B 1 52 ? 8.422 -12.461 -9.914 1 98.88 52 ALA B CA 1
ATOM 1605 C C . ALA B 1 52 ? 9.516 -11.391 -9.906 1 98.88 52 ALA B C 1
ATOM 1607 O O . ALA B 1 52 ? 10.141 -11.148 -8.875 1 98.88 52 ALA B O 1
ATOM 1608 N N . HIS B 1 53 ? 9.742 -10.844 -11.016 1 98.69 53 HIS B N 1
ATOM 1609 C CA . HIS B 1 53 ? 10.672 -9.734 -11.195 1 98.69 53 HIS B CA 1
ATOM 1610 C C . HIS B 1 53 ? 9.945 -8.469 -11.617 1 98.69 53 HIS B C 1
ATOM 1612 O O . HIS B 1 53 ? 9.055 -8.508 -12.469 1 98.69 53 HIS B O 1
ATOM 1618 N N . VAL B 1 54 ? 10.352 -7.336 -11.023 1 98.81 54 VAL B N 1
ATOM 1619 C CA . VAL B 1 54 ? 9.766 -6.035 -11.336 1 98.81 54 VAL B CA 1
ATOM 1620 C C . VAL B 1 54 ? 10.867 -5.035 -11.664 1 98.81 54 VAL B C 1
ATOM 1622 O O . VAL B 1 54 ? 11.648 -4.652 -10.781 1 98.81 54 VAL B O 1
ATOM 1625 N N . PRO B 1 55 ? 10.969 -4.605 -12.891 1 98.69 55 PRO B N 1
ATOM 1626 C CA . PRO B 1 55 ? 11.891 -3.498 -13.148 1 98.69 55 PRO B CA 1
ATOM 1627 C C . PRO B 1 55 ? 11.461 -2.201 -12.469 1 98.69 55 PRO B C 1
ATOM 1629 O O . PRO B 1 55 ? 10.289 -1.833 -12.516 1 98.69 55 PRO B O 1
ATOM 1632 N N . VAL B 1 56 ? 12.406 -1.526 -11.836 1 98.69 56 VAL B N 1
ATOM 1633 C CA . VAL B 1 56 ? 12.07 -0.303 -11.117 1 98.69 56 VAL B CA 1
ATOM 1634 C C . VAL B 1 56 ? 12.094 0.886 -12.07 1 98.69 56 VAL B C 1
ATOM 1636 O O . VAL B 1 56 ? 13.164 1.28 -12.555 1 98.69 56 VAL B O 1
ATOM 1639 N N . SER B 1 57 ? 10.961 1.407 -12.328 1 98.5 57 SER B N 1
ATOM 1640 C CA . SER B 1 57 ? 10.797 2.611 -13.133 1 98.5 57 SER B CA 1
ATOM 1641 C C . SER B 1 57 ? 10.508 3.828 -12.266 1 98.5 57 SER B C 1
ATOM 1643 O O . SER B 1 57 ? 10.297 3.697 -11.055 1 98.5 57 SER B O 1
ATOM 1645 N N . ARG B 1 58 ? 10.469 4.945 -12.844 1 98 58 ARG B N 1
ATOM 1646 C CA . ARG B 1 58 ? 10.195 6.195 -12.141 1 98 58 ARG B CA 1
ATOM 1647 C C . ARG B 1 58 ? 8.805 6.172 -11.508 1 98 58 ARG B C 1
ATOM 1649 O O . ARG B 1 58 ? 8.594 6.75 -10.445 1 98 58 ARG B O 1
ATOM 1656 N N . THR B 1 59 ? 7.887 5.512 -12.125 1 98.5 59 THR B N 1
ATOM 1657 C CA . THR B 1 59 ? 6.504 5.434 -11.664 1 98.5 59 THR B CA 1
ATOM 1658 C C . THR B 1 59 ? 6.434 4.801 -10.273 1 98.5 59 THR B C 1
ATOM 1660 O O . THR B 1 59 ? 5.516 5.09 -9.5 1 98.5 59 THR B O 1
ATOM 1663 N N . LEU B 1 60 ? 7.449 3.998 -9.922 1 98.88 60 LEU B N 1
ATOM 1664 C CA . LEU B 1 60 ? 7.406 3.215 -8.695 1 98.88 60 LEU B CA 1
ATOM 1665 C C . LEU B 1 60 ? 8.117 3.945 -7.562 1 98.88 60 LEU B C 1
ATOM 1667 O O . LEU B 1 60 ? 8.211 3.432 -6.445 1 98.88 60 LEU B O 1
ATOM 1671 N N . MET B 1 61 ? 8.625 5.133 -7.797 1 98.44 61 MET B N 1
ATOM 1672 C CA . MET B 1 61 ? 9.523 5.812 -6.871 1 98.44 61 MET B CA 1
ATOM 1673 C C . MET B 1 61 ? 8.773 6.852 -6.047 1 98.44 61 MET B C 1
ATOM 1675 O O . MET B 1 61 ? 7.672 7.27 -6.418 1 98.44 61 MET B O 1
ATOM 1679 N N . ASN B 1 62 ? 9.367 7.199 -4.922 1 98.12 62 ASN B N 1
ATOM 1680 C CA . ASN B 1 62 ? 8.859 8.305 -4.117 1 98.12 62 ASN B CA 1
ATOM 1681 C C . ASN B 1 62 ? 9.633 9.594 -4.383 1 98.12 62 ASN B C 1
ATOM 1683 O O . ASN B 1 62 ? 10.414 9.672 -5.328 1 98.12 62 ASN B O 1
ATOM 1687 N N . SER B 1 63 ? 9.289 10.586 -3.607 1 96.94 63 SER B N 1
ATOM 1688 C CA . SER B 1 63 ? 9.852 11.914 -3.824 1 96.94 63 SER B CA 1
ATOM 1689 C C . SER B 1 63 ? 11.352 11.922 -3.545 1 96.94 63 SER B C 1
ATOM 1691 O O . SER B 1 63 ? 12.055 12.859 -3.936 1 96.94 63 SER B O 1
ATOM 1693 N N . LYS B 1 64 ? 11.906 10.953 -2.863 1 96.88 64 LYS B N 1
ATOM 1694 C CA . LYS B 1 64 ? 13.328 10.859 -2.551 1 96.88 64 LYS B CA 1
ATOM 1695 C C . LYS B 1 64 ? 14.062 10.008 -3.584 1 96.88 64 LYS B C 1
ATOM 1697 O O . LYS B 1 64 ? 15.219 9.641 -3.377 1 96.88 64 LYS B O 1
ATOM 1702 N N . ASN B 1 65 ? 13.383 9.562 -4.602 1 97.19 65 ASN B N 1
ATOM 1703 C CA . ASN B 1 65 ? 13.93 8.805 -5.723 1 97.19 65 ASN B CA 1
ATOM 1704 C C . ASN B 1 65 ? 14.367 7.41 -5.289 1 97.19 65 ASN B C 1
ATOM 1706 O O . ASN B 1 65 ? 15.398 6.906 -5.75 1 97.19 65 ASN B O 1
ATOM 1710 N N . ILE B 1 66 ? 13.742 6.898 -4.41 1 98.38 66 ILE B N 1
ATOM 1711 C CA . ILE B 1 66 ? 13.844 5.484 -4.066 1 98.38 66 ILE B CA 1
ATOM 1712 C C . ILE B 1 66 ? 12.469 4.824 -4.176 1 98.38 66 ILE B C 1
ATOM 1714 O O . ILE B 1 66 ? 11.461 5.508 -4.363 1 98.38 66 ILE B O 1
ATOM 1718 N N . LEU B 1 67 ? 12.453 3.482 -4.109 1 98.81 67 LEU B N 1
ATOM 1719 C CA . LEU B 1 67 ? 11.195 2.746 -4.207 1 98.81 67 LEU B CA 1
ATOM 1720 C C . LEU B 1 67 ? 10.195 3.234 -3.164 1 98.81 67 LEU B C 1
ATOM 1722 O O . LEU B 1 67 ? 10.523 3.32 -1.979 1 98.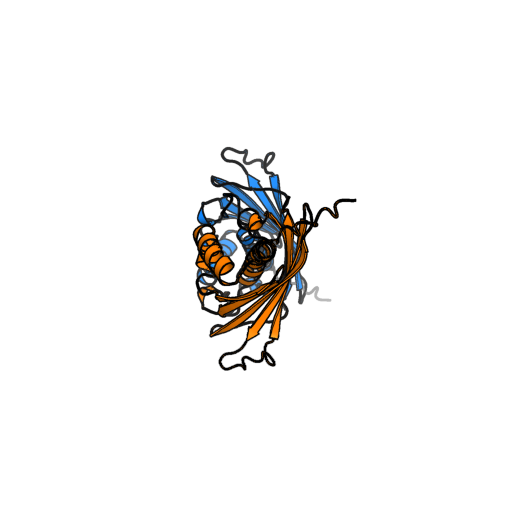81 67 LEU B O 1
ATOM 1726 N N . HIS B 1 68 ? 9.047 3.609 -3.592 1 98.94 68 HIS B N 1
ATOM 1727 C CA . HIS B 1 68 ? 8.008 4.113 -2.703 1 98.94 68 HIS B CA 1
ATOM 1728 C C . HIS B 1 68 ? 7.52 3.027 -1.751 1 98.94 68 HIS B C 1
ATOM 1730 O O . HIS B 1 68 ? 7.316 1.882 -2.16 1 98.94 68 HIS B O 1
ATOM 1736 N N . GLY B 1 69 ? 7.285 3.348 -0.484 1 98.75 69 GLY B N 1
ATOM 1737 C CA . GLY B 1 69 ? 6.711 2.408 0.465 1 98.75 69 GLY B CA 1
ATOM 1738 C C . GLY B 1 69 ? 5.371 1.853 0.018 1 98.75 69 GLY B C 1
ATOM 1739 O O . GLY B 1 69 ? 5.094 0.666 0.201 1 98.75 69 GLY B O 1
ATOM 1740 N N . SER B 1 70 ? 4.559 2.668 -0.565 1 98.88 70 SER B N 1
ATOM 1741 C CA . SER B 1 70 ? 3.25 2.268 -1.078 1 98.88 70 SER B CA 1
ATOM 1742 C C . SER B 1 70 ? 3.389 1.248 -2.205 1 98.88 70 SER B C 1
ATOM 1744 O O . SER B 1 70 ? 2.549 0.357 -2.348 1 98.88 70 SER B O 1
ATOM 1746 N N . THR B 1 71 ? 4.445 1.421 -3.057 1 98.88 71 THR B N 1
ATOM 1747 C CA . THR B 1 71 ? 4.691 0.439 -4.109 1 98.88 71 THR B CA 1
ATOM 1748 C C . THR B 1 71 ? 4.996 -0.93 -3.508 1 98.88 71 THR B C 1
ATOM 1750 O O . THR B 1 71 ? 4.422 -1.938 -3.924 1 98.88 71 THR B O 1
ATOM 1753 N N . SER B 1 72 ? 5.863 -0.933 -2.52 1 98.94 72 SER B N 1
ATOM 1754 C CA . SER B 1 72 ? 6.195 -2.186 -1.848 1 98.94 72 SER B CA 1
ATOM 1755 C C . SER B 1 72 ? 4.957 -2.822 -1.227 1 98.94 72 SER B C 1
ATOM 1757 O O . SER B 1 72 ? 4.75 -4.031 -1.351 1 98.94 72 SER B O 1
ATOM 1759 N N . ALA B 1 73 ? 4.137 -2.029 -0.528 1 98.94 73 ALA B N 1
ATOM 1760 C CA . ALA B 1 73 ? 2.91 -2.553 0.069 1 98.94 73 ALA B CA 1
ATOM 1761 C C . ALA B 1 73 ? 1.984 -3.133 -0.997 1 98.94 73 ALA B C 1
ATOM 1763 O O . ALA B 1 73 ? 1.342 -4.16 -0.777 1 98.94 73 ALA B O 1
ATOM 1764 N N . THR B 1 74 ? 1.886 -2.473 -2.131 1 98.94 74 THR B N 1
ATOM 1765 C CA . THR B 1 74 ? 1.068 -2.951 -3.24 1 98.94 74 THR B CA 1
ATOM 1766 C C . THR B 1 74 ? 1.588 -4.289 -3.758 1 98.94 74 THR B C 1
ATOM 1768 O O . THR B 1 74 ? 0.804 -5.195 -4.055 1 98.94 74 THR B O 1
ATOM 1771 N N . ILE B 1 75 ? 2.916 -4.426 -3.855 1 98.94 75 ILE B N 1
ATOM 1772 C CA . ILE B 1 75 ? 3.529 -5.668 -4.309 1 98.94 75 ILE B CA 1
ATOM 1773 C C . ILE B 1 75 ? 3.197 -6.793 -3.328 1 98.94 75 ILE B C 1
ATOM 1775 O O . ILE B 1 75 ? 2.854 -7.902 -3.74 1 98.94 75 ILE B O 1
ATOM 1779 N N . ILE B 1 76 ? 3.26 -6.508 -2.043 1 98.94 76 ILE B N 1
ATOM 1780 C CA . ILE B 1 76 ? 2.908 -7.488 -1.021 1 98.94 76 ILE B CA 1
ATOM 1781 C C . ILE B 1 76 ? 1.446 -7.902 -1.18 1 98.94 76 ILE B C 1
ATOM 1783 O O . ILE B 1 76 ? 1.119 -9.086 -1.124 1 98.94 76 ILE B O 1
ATOM 1787 N N . ASP B 1 77 ? 0.579 -6.965 -1.348 1 98.94 77 ASP B N 1
ATOM 1788 C CA . ASP B 1 77 ? -0.841 -7.227 -1.568 1 98.94 77 ASP B CA 1
ATOM 1789 C C . ASP B 1 77 ? -1.054 -8.094 -2.805 1 98.94 77 ASP B C 1
ATOM 1791 O O . ASP B 1 77 ? -1.735 -9.117 -2.74 1 98.94 77 ASP B O 1
ATOM 1795 N N . TRP B 1 78 ? -0.407 -7.754 -3.91 1 98.94 78 TRP B N 1
ATOM 1796 C CA . TRP B 1 78 ? -0.531 -8.445 -5.188 1 98.94 78 TRP B CA 1
ATOM 1797 C C . TRP B 1 78 ? -0.09 -9.898 -5.062 1 98.94 78 TRP B C 1
ATOM 1799 O O . TRP B 1 78 ? -0.849 -10.82 -5.387 1 98.94 78 TRP B O 1
ATOM 1809 N N . ILE B 1 79 ? 1.104 -10.117 -4.535 1 98.94 79 ILE B N 1
ATOM 1810 C CA . ILE B 1 79 ? 1.672 -11.461 -4.574 1 98.94 79 ILE B CA 1
ATOM 1811 C C . ILE B 1 79 ? 0.905 -12.375 -3.621 1 98.94 79 ILE B C 1
ATOM 1813 O O . ILE B 1 79 ? 0.821 -13.578 -3.844 1 98.94 79 ILE B O 1
ATOM 1817 N N . GLY B 1 80 ? 0.294 -11.773 -2.512 1 98.81 80 GLY B N 1
ATOM 1818 C CA . GLY B 1 80 ? -0.529 -12.578 -1.625 1 98.81 80 GLY B CA 1
ATOM 1819 C C . GLY B 1 80 ? -1.639 -13.32 -2.348 1 98.81 80 GLY B C 1
ATOM 1820 O O . GLY B 1 80 ? -1.837 -14.516 -2.133 1 98.81 80 GLY B O 1
ATOM 1821 N N . GLY B 1 81 ? -2.332 -12.594 -3.209 1 98.62 81 GLY B N 1
ATOM 1822 C CA . GLY B 1 81 ? -3.391 -13.219 -3.986 1 98.62 81 GLY B CA 1
ATOM 1823 C C . GLY B 1 81 ? -2.875 -14.25 -4.98 1 98.62 81 GLY B C 1
ATOM 1824 O O . GLY B 1 81 ? -3.502 -15.289 -5.188 1 98.62 81 GLY B O 1
ATOM 1825 N N . ILE B 1 82 ? -1.731 -14.008 -5.594 1 98.88 82 ILE B N 1
ATOM 1826 C CA . ILE B 1 82 ? -1.18 -14.883 -6.617 1 98.88 82 ILE B CA 1
ATOM 1827 C C . ILE B 1 82 ? -0.664 -16.172 -5.973 1 98.88 82 ILE B C 1
ATOM 1829 O O . ILE B 1 82 ? -0.773 -17.25 -6.555 1 98.88 82 ILE B O 1
ATOM 1833 N N . VAL B 1 83 ? -0.094 -16.078 -4.773 1 98.88 83 VAL B N 1
ATOM 1834 C CA . VAL B 1 83 ? 0.34 -17.25 -4.031 1 98.88 83 VAL B CA 1
ATOM 1835 C C . VAL B 1 83 ? -0.859 -18.156 -3.74 1 98.88 83 VAL B C 1
ATOM 1837 O O . VAL B 1 83 ? -0.791 -19.375 -3.932 1 98.88 83 VAL B O 1
ATOM 1840 N N . VAL B 1 84 ? -1.977 -17.594 -3.332 1 98.69 84 VAL B N 1
ATOM 1841 C CA . VAL B 1 84 ? -3.191 -18.359 -3.1 1 98.69 84 VAL B CA 1
ATOM 1842 C C . VAL B 1 84 ? -3.627 -19.047 -4.395 1 98.69 84 VAL B C 1
ATOM 1844 O O . VAL B 1 84 ? -3.932 -20.234 -4.406 1 98.69 84 VAL B O 1
ATOM 1847 N N . ALA B 1 85 ? -3.58 -18.328 -5.5 1 98.44 85 ALA B N 1
ATOM 1848 C CA . ALA B 1 85 ? -3.992 -18.859 -6.801 1 98.44 85 ALA B CA 1
ATOM 1849 C C . ALA B 1 85 ? -3.094 -20.016 -7.238 1 98.44 85 ALA B C 1
ATOM 1851 O O . ALA B 1 85 ? -3.531 -20.906 -7.965 1 98.44 85 ALA B O 1
ATOM 1852 N N . SER B 1 86 ? -1.839 -20.016 -6.805 1 98.5 86 SER B N 1
ATOM 1853 C CA . SER B 1 86 ? -0.873 -21.031 -7.23 1 98.5 86 SER B CA 1
ATOM 1854 C C . SER B 1 86 ? -1.229 -22.406 -6.68 1 98.5 86 SER B C 1
ATOM 1856 O O . SER B 1 86 ? -0.698 -23.422 -7.141 1 98.5 86 SER B O 1
ATOM 1858 N N . THR B 1 87 ? -2.135 -22.531 -5.695 1 97.5 87 THR B N 1
ATOM 1859 C CA . THR B 1 87 ? -2.355 -23.781 -4.984 1 97.5 87 THR B CA 1
ATOM 1860 C C . THR B 1 87 ? -3.35 -24.672 -5.734 1 97.5 87 THR B C 1
ATOM 1862 O O . THR B 1 87 ? -3.338 -25.891 -5.59 1 97.5 87 THR B O 1
ATOM 1865 N N . SER B 1 88 ? -4.262 -24.062 -6.484 1 95.38 88 SER B N 1
ATOM 1866 C CA . SER B 1 88 ? -5.234 -24.797 -7.277 1 95.38 88 SER B CA 1
ATOM 1867 C C . SER B 1 88 ? -5.949 -23.891 -8.273 1 95.38 88 SER B C 1
ATOM 1869 O O . SER B 1 88 ? -6.195 -22.719 -7.98 1 95.38 88 SER B O 1
ATOM 1871 N N . PRO B 1 89 ? -6.352 -24.391 -9.398 1 94.81 89 PRO B N 1
ATOM 1872 C CA . PRO B 1 89 ? -7.109 -23.578 -10.359 1 94.81 89 PRO B CA 1
ATOM 1873 C C . PRO B 1 89 ? -8.414 -23.047 -9.781 1 94.81 89 PRO B C 1
ATOM 1875 O O . PRO B 1 89 ? -8.898 -21.984 -10.203 1 94.81 89 PRO B O 1
ATOM 1878 N N . ASP B 1 90 ? -8.953 -23.703 -8.781 1 92.38 90 ASP B N 1
ATOM 1879 C CA . ASP B 1 90 ? -10.195 -23.266 -8.141 1 92.38 90 ASP B CA 1
ATOM 1880 C C . ASP B 1 90 ? -10.008 -21.938 -7.414 1 92.38 90 ASP B C 1
ATOM 1882 O O . ASP B 1 90 ? -10.984 -21.25 -7.125 1 92.38 90 ASP B O 1
ATOM 1886 N N . ARG B 1 91 ? -8.758 -21.609 -7.211 1 94.56 91 ARG B N 1
ATOM 1887 C CA . ARG B 1 91 ? -8.461 -20.406 -6.441 1 94.56 91 ARG B CA 1
ATOM 1888 C C . ARG B 1 91 ? -8.188 -19.219 -7.359 1 94.56 91 ARG B C 1
ATOM 1890 O O . ARG B 1 91 ? -7.875 -18.109 -6.891 1 94.56 91 ARG B O 1
ATOM 1897 N N . PHE B 1 92 ? -8.367 -19.391 -8.602 1 95.12 92 PHE B N 1
ATOM 1898 C CA . PHE B 1 92 ? -8.125 -18.297 -9.539 1 95.12 92 PHE B CA 1
ATOM 1899 C C . PHE B 1 92 ? -9.172 -17.203 -9.367 1 95.12 92 PHE B C 1
ATOM 1901 O O . PHE B 1 92 ? -8.859 -16.016 -9.484 1 95.12 92 PHE B O 1
ATOM 1908 N N . LYS B 1 93 ? -10.375 -17.594 -9.023 1 91.25 93 LYS B N 1
ATOM 1909 C CA . LYS B 1 93 ? -11.453 -16.609 -8.859 1 91.25 93 LYS B CA 1
ATOM 1910 C C . LYS B 1 93 ? -11.688 -16.297 -7.383 1 91.25 93 LYS B C 1
ATOM 1912 O O . LYS B 1 93 ? -12.461 -15.406 -7.051 1 91.25 93 LYS B O 1
ATOM 1917 N N . LYS B 1 94 ? -11.109 -17.078 -6.512 1 91.62 94 LYS B N 1
ATOM 1918 C CA . LYS B 1 94 ? -11.266 -16.922 -5.07 1 91.62 94 LYS B CA 1
ATOM 1919 C C . LYS B 1 94 ? -9.914 -16.75 -4.383 1 91.62 94 LYS B C 1
ATOM 1921 O O . LYS B 1 94 ? -9.516 -17.578 -3.561 1 91.62 94 LYS B O 1
ATOM 1926 N N . ARG B 1 95 ? -9.344 -15.68 -4.676 1 95 95 ARG B N 1
ATOM 1927 C CA . ARG B 1 95 ? -8 -15.445 -4.141 1 95 95 ARG B CA 1
ATOM 1928 C C . ARG B 1 95 ? -8.07 -14.766 -2.779 1 95 95 ARG B C 1
ATOM 1930 O O . ARG B 1 95 ? -7.039 -14.523 -2.148 1 95 95 ARG B O 1
ATOM 1937 N N . GLY B 1 96 ? -9.328 -14.398 -2.363 1 96.38 96 GLY B N 1
ATOM 1938 C CA . GLY B 1 96 ? -9.523 -13.898 -1.011 1 96.38 96 GLY B CA 1
ATOM 1939 C C . GLY B 1 96 ? -9.57 -12.383 -0.934 1 96.38 96 GLY B C 1
ATOM 1940 O O . GLY B 1 96 ? -9.508 -11.703 -1.96 1 96.38 96 GLY B O 1
ATOM 1941 N N . VAL B 1 97 ? -9.836 -11.891 0.287 1 97.81 97 VAL B N 1
ATOM 1942 C CA . VAL B 1 97 ? -9.812 -10.477 0.63 1 97.81 97 VAL B CA 1
ATOM 1943 C C . VAL B 1 97 ? -8.844 -10.242 1.788 1 97.81 97 VAL B C 1
ATOM 1945 O O . VAL B 1 97 ? -8.695 -11.094 2.66 1 97.81 97 VAL B O 1
ATOM 1948 N N . SER B 1 98 ? -8.219 -9.133 1.73 1 98.75 98 SER B N 1
ATOM 1949 C CA . SER B 1 98 ? -7.188 -8.852 2.717 1 98.75 98 SER B CA 1
ATOM 1950 C C . SER B 1 98 ? -7.773 -8.75 4.121 1 98.75 98 SER B C 1
ATOM 1952 O O . SER B 1 98 ? -8.836 -8.156 4.312 1 98.75 98 SER B O 1
ATOM 1954 N N . VAL B 1 99 ? -7.059 -9.305 5.07 1 98.81 99 VAL B N 1
ATOM 1955 C CA . VAL B 1 99 ? -7.355 -9.172 6.492 1 98.81 99 VAL B CA 1
ATOM 1956 C C . VAL B 1 99 ? -6.273 -8.336 7.168 1 98.81 99 VAL B C 1
ATOM 1958 O O . VAL B 1 99 ? -6.574 -7.504 8.031 1 98.81 99 VAL B O 1
ATOM 1961 N N . ASP B 1 100 ? -5.035 -8.617 6.684 1 98.81 100 ASP B N 1
ATOM 1962 C CA . ASP B 1 100 ? -3.912 -7.918 7.297 1 98.81 100 ASP B CA 1
ATOM 1963 C C . ASP B 1 100 ? -2.717 -7.859 6.352 1 98.81 100 ASP B C 1
ATOM 1965 O O . ASP B 1 100 ? -2.395 -8.844 5.688 1 98.81 100 ASP B O 1
ATOM 1969 N N . ILE B 1 101 ? -2.076 -6.738 6.352 1 98.94 101 ILE B N 1
ATOM 1970 C CA . ILE B 1 101 ? -0.812 -6.586 5.641 1 98.94 101 ILE B CA 1
ATOM 1971 C C . ILE B 1 101 ? 0.217 -5.922 6.551 1 98.94 101 ILE B C 1
ATOM 1973 O O . ILE B 1 101 ? -0.111 -4.988 7.285 1 98.94 101 ILE B O 1
ATOM 1977 N N . HIS B 1 102 ? 1.399 -6.391 6.453 1 98.94 102 HIS B N 1
ATOM 1978 C CA . HIS B 1 102 ? 2.533 -5.812 7.164 1 98.94 102 HIS B CA 1
ATOM 1979 C C . HIS B 1 102 ? 3.76 -5.715 6.266 1 98.94 102 HIS B C 1
ATOM 1981 O O . HIS B 1 102 ? 4.059 -6.648 5.516 1 98.94 102 HIS B O 1
ATOM 1987 N N . ALA B 1 103 ? 4.457 -4.641 6.336 1 98.94 103 ALA B N 1
ATOM 1988 C CA . ALA B 1 103 ? 5.699 -4.441 5.602 1 98.94 103 ALA B CA 1
ATOM 1989 C C . ALA B 1 103 ? 6.766 -3.795 6.484 1 98.94 103 ALA B C 1
ATOM 1991 O O . ALA B 1 103 ? 6.496 -2.799 7.16 1 98.94 103 ALA B O 1
ATOM 1992 N N . THR B 1 104 ? 7.883 -4.332 6.535 1 98.94 104 THR B N 1
ATOM 1993 C CA . THR B 1 104 ? 9.078 -3.748 7.129 1 98.94 104 THR B CA 1
ATOM 1994 C C . THR B 1 104 ? 10.086 -3.355 6.051 1 98.94 104 THR B C 1
ATOM 1996 O O . THR B 1 104 ? 10.453 -4.18 5.207 1 98.94 104 THR B O 1
ATOM 1999 N N . TYR B 1 105 ? 10.469 -2.143 6.105 1 98.88 105 TYR B N 1
ATOM 2000 C CA . TYR B 1 105 ? 11.367 -1.587 5.098 1 98.88 105 TYR B CA 1
ATOM 2001 C C . TYR B 1 105 ? 12.797 -1.523 5.617 1 98.88 105 TYR B C 1
ATOM 2003 O O . TYR B 1 105 ? 13.102 -0.74 6.52 1 98.88 105 TYR B O 1
ATOM 2011 N N . VAL B 1 106 ? 13.695 -2.289 5.031 1 98.5 106 VAL B N 1
ATOM 2012 C CA . VAL B 1 106 ? 15.023 -2.434 5.629 1 98.5 106 VAL B CA 1
ATOM 2013 C C . VAL B 1 106 ? 16.094 -1.94 4.652 1 98.5 106 VAL B C 1
ATOM 2015 O O . VAL B 1 106 ? 17.281 -1.918 4.98 1 98.5 106 VAL B O 1
ATOM 2018 N N . GLY B 1 107 ? 15.656 -1.586 3.451 1 98.38 107 GLY B N 1
ATOM 2019 C CA . GLY B 1 107 ? 16.578 -1.085 2.443 1 98.38 107 GLY B CA 1
ATOM 2020 C C . GLY B 1 107 ? 15.891 -0.317 1.332 1 98.38 107 GLY B C 1
ATOM 2021 O O . GLY B 1 107 ? 14.672 -0.135 1.362 1 98.38 107 GLY B O 1
ATOM 2022 N N . ALA B 1 108 ? 16.672 0.159 0.346 1 98.25 108 ALA B N 1
ATOM 2023 C CA . ALA B 1 108 ? 16.156 0.985 -0.744 1 98.25 108 ALA B CA 1
ATOM 2024 C C . ALA B 1 108 ? 16.453 0.349 -2.1 1 98.25 108 ALA B C 1
ATOM 2026 O O . ALA B 1 108 ? 17.344 -0.5 -2.215 1 98.25 108 ALA B O 1
ATOM 2027 N N . ALA B 1 109 ? 15.664 0.616 -3.07 1 98.56 109 ALA B N 1
ATOM 2028 C CA . ALA B 1 109 ? 15.922 0.336 -4.48 1 98.56 109 ALA B CA 1
ATOM 2029 C C . ALA B 1 109 ? 15.805 1.605 -5.32 1 98.56 109 ALA B C 1
ATOM 2031 O O . ALA B 1 109 ? 15.023 2.506 -4.992 1 98.56 109 ALA B O 1
ATOM 2032 N N . LYS B 1 110 ? 16.547 1.668 -6.355 1 98.06 110 LYS B N 1
ATOM 2033 C CA . LYS B 1 110 ? 16.594 2.85 -7.211 1 98.06 110 LYS B CA 1
ATOM 2034 C C . LYS B 1 110 ? 16.141 2.516 -8.633 1 98.06 110 LYS B C 1
ATOM 2036 O O . LYS B 1 110 ? 16.078 1.343 -9.008 1 98.06 110 LYS B O 1
ATOM 2041 N N . GLU B 1 111 ? 15.844 3.623 -9.32 1 98.12 111 GLU B N 1
ATOM 2042 C CA . GLU B 1 111 ? 15.5 3.441 -10.734 1 98.12 111 GLU B CA 1
ATOM 2043 C C . GLU B 1 111 ? 16.578 2.662 -11.469 1 98.12 111 GLU B C 1
ATOM 2045 O O . GLU B 1 111 ? 17.781 2.926 -11.289 1 98.12 111 GLU B O 1
ATOM 2050 N N . GLY B 1 112 ? 16.141 1.685 -12.258 1 97.81 112 GLY B N 1
ATOM 2051 C CA . GLY B 1 112 ? 17.078 0.845 -12.977 1 97.81 112 GLY B CA 1
ATOM 2052 C C . GLY B 1 112 ? 17.344 -0.481 -12.289 1 97.81 112 GLY B C 1
ATOM 2053 O O . GLY B 1 112 ? 17.797 -1.435 -12.922 1 97.81 112 GLY B O 1
ATOM 2054 N N . ASP B 1 113 ? 17.156 -0.592 -10.984 1 98.19 113 ASP B N 1
ATOM 2055 C CA . ASP B 1 113 ? 17.234 -1.874 -10.289 1 98.19 113 ASP B CA 1
ATOM 2056 C C . ASP B 1 113 ? 16.125 -2.814 -10.75 1 98.19 113 ASP B C 1
ATOM 2058 O O . ASP B 1 113 ? 15.203 -2.396 -11.469 1 98.19 113 ASP B O 1
ATOM 2062 N N . VAL B 1 114 ? 16.266 -4.074 -10.453 1 98.38 114 VAL B N 1
ATOM 2063 C CA . VAL B 1 114 ? 15.195 -5.066 -10.594 1 98.38 114 VAL B CA 1
ATOM 2064 C C . VAL B 1 114 ? 14.82 -5.609 -9.219 1 98.38 114 VAL B C 1
ATOM 2066 O O . VAL B 1 114 ? 15.688 -6 -8.438 1 98.38 114 VAL B O 1
ATOM 2069 N N . LEU B 1 115 ? 13.531 -5.594 -8.938 1 98.81 115 LEU B N 1
ATOM 2070 C CA . LEU B 1 115 ? 13.062 -6.238 -7.715 1 98.81 115 LEU B CA 1
ATOM 2071 C C . LEU B 1 115 ? 12.844 -7.73 -7.938 1 98.81 115 LEU B C 1
ATOM 2073 O O . LEU B 1 115 ? 12.219 -8.133 -8.922 1 98.81 115 LEU B O 1
ATOM 2077 N N . ILE B 1 116 ? 13.383 -8.5 -7.066 1 98.81 116 ILE B N 1
ATOM 2078 C CA . ILE B 1 116 ? 13.047 -9.914 -6.953 1 98.81 116 ILE B CA 1
ATOM 2079 C C . ILE B 1 116 ? 12.031 -10.117 -5.836 1 98.81 116 ILE B C 1
ATOM 2081 O O . ILE B 1 116 ? 12.352 -9.938 -4.656 1 98.81 116 ILE B O 1
ATOM 2085 N N . VAL B 1 117 ? 10.836 -10.5 -6.246 1 98.94 117 VAL B N 1
ATOM 2086 C CA . VAL B 1 117 ? 9.727 -10.617 -5.305 1 98.94 117 VAL B CA 1
ATOM 2087 C C . VAL B 1 117 ? 9.406 -12.094 -5.066 1 98.94 117 VAL B C 1
ATOM 2089 O O . VAL B 1 117 ? 9.141 -12.836 -6.012 1 98.94 117 VAL B O 1
ATOM 2092 N N . LYS B 1 118 ? 9.43 -12.461 -3.809 1 98.94 118 LYS B N 1
ATOM 2093 C CA . LYS B 1 118 ? 9.141 -13.844 -3.441 1 98.94 118 LYS B CA 1
ATOM 2094 C C . LYS B 1 118 ? 7.973 -13.914 -2.459 1 98.94 118 LYS B C 1
ATOM 2096 O O . LYS B 1 118 ? 7.969 -13.219 -1.439 1 98.94 118 LYS B O 1
ATOM 2101 N N . GLY B 1 119 ? 6.984 -14.648 -2.771 1 98.94 119 GLY B N 1
ATOM 2102 C CA . GLY B 1 119 ? 5.875 -14.961 -1.885 1 98.94 119 GLY B CA 1
ATOM 2103 C C . GLY B 1 119 ? 5.754 -16.438 -1.578 1 98.94 119 GLY B C 1
ATOM 2104 O O . GLY B 1 119 ? 5.875 -17.281 -2.475 1 98.94 119 GLY B O 1
ATOM 2105 N N . LYS B 1 120 ? 5.527 -16.719 -0.314 1 98.94 120 LYS B N 1
ATOM 2106 C CA . LYS B 1 120 ? 5.406 -18.109 0.134 1 98.94 120 LYS B CA 1
ATOM 2107 C C . LYS B 1 120 ? 4.273 -18.25 1.143 1 98.94 120 LYS B C 1
ATOM 2109 O O . LYS B 1 120 ? 4.195 -17.5 2.117 1 98.94 120 LYS B O 1
ATOM 2114 N N . SER B 1 121 ? 3.465 -19.266 0.933 1 98.75 121 SER B N 1
ATOM 2115 C CA . SER B 1 121 ? 2.422 -19.531 1.916 1 98.75 121 SER B CA 1
ATOM 2116 C C . SER B 1 121 ? 2.982 -20.297 3.117 1 98.75 121 SER B C 1
ATOM 2118 O O . SER B 1 121 ? 3.732 -21.266 2.957 1 98.75 121 SER B O 1
ATOM 2120 N N . ASN B 1 122 ? 2.705 -19.797 4.23 1 98.31 122 ASN B N 1
ATOM 2121 C CA . ASN B 1 122 ? 2.945 -20.547 5.461 1 98.31 122 ASN B CA 1
ATOM 2122 C C . ASN B 1 122 ? 1.818 -21.531 5.742 1 98.31 122 ASN B C 1
ATOM 2124 O O . ASN B 1 122 ? 2.061 -22.625 6.266 1 98.31 122 ASN B O 1
ATOM 2128 N N . LYS B 1 123 ? 0.635 -21.125 5.309 1 97.69 123 LYS B N 1
ATOM 2129 C CA . LYS B 1 123 ? -0.562 -21.938 5.484 1 97.69 123 LYS B CA 1
ATOM 2130 C C . LYS B 1 123 ? -1.7 -21.453 4.598 1 97.69 123 LYS B C 1
ATOM 2132 O O . LYS B 1 123 ? -1.939 -20.234 4.496 1 97.69 123 LYS B O 1
ATOM 2137 N N . ILE B 1 124 ? -2.285 -22.328 3.914 1 96.88 124 ILE B N 1
ATOM 2138 C CA . ILE B 1 124 ? -3.559 -22.094 3.246 1 96.88 124 ILE B CA 1
ATOM 2139 C C . ILE B 1 124 ? -4.66 -22.891 3.928 1 96.88 124 ILE B C 1
ATOM 2141 O O . ILE B 1 124 ? -4.797 -24.094 3.689 1 96.88 124 ILE B O 1
ATOM 2145 N N . GLY B 1 125 ? -5.406 -22.234 4.785 1 95.88 125 GLY B N 1
ATOM 2146 C CA . GLY B 1 125 ? -6.465 -22.922 5.508 1 95.88 125 GLY B CA 1
ATOM 2147 C C . GLY B 1 125 ? -7.812 -22.844 4.816 1 95.88 125 GLY B C 1
ATOM 2148 O O . GLY B 1 125 ? -7.898 -22.422 3.66 1 95.88 125 GLY B O 1
ATOM 2149 N N . ARG B 1 126 ? -8.828 -23.312 5.539 1 95.19 126 ARG B N 1
ATOM 2150 C CA . ARG B 1 126 ? -10.188 -23.266 5.02 1 95.19 126 ARG B CA 1
ATOM 2151 C C . ARG B 1 126 ? -10.672 -21.828 4.859 1 95.19 126 ARG B C 1
ATOM 2153 O O . ARG B 1 126 ? -11.281 -21.484 3.846 1 95.19 126 ARG B O 1
ATOM 2160 N N . ASN B 1 127 ? -10.281 -20.984 5.848 1 97.31 127 ASN B N 1
ATOM 2161 C CA . ASN B 1 127 ? -10.812 -19.625 5.875 1 97.31 127 ASN B CA 1
ATOM 2162 C C . ASN B 1 127 ? -9.703 -18.594 5.703 1 97.31 127 ASN B C 1
ATOM 2164 O O . ASN B 1 127 ? -9.945 -17.5 5.188 1 97.31 127 ASN B O 1
ATOM 2168 N N . LEU B 1 128 ? -8.508 -18.938 6.184 1 98.44 128 LEU B N 1
ATOM 2169 C CA . LEU B 1 128 ? -7.441 -17.953 6.18 1 98.44 128 LEU B CA 1
ATOM 2170 C C . LEU B 1 128 ? -6.203 -18.484 5.473 1 98.44 128 LEU B C 1
ATOM 2172 O O . LEU B 1 128 ? -5.863 -19.656 5.613 1 98.44 128 LEU B O 1
ATOM 2176 N N . ALA B 1 129 ? -5.578 -17.656 4.77 1 98.75 129 ALA B N 1
ATOM 2177 C CA . ALA B 1 129 ? -4.27 -17.906 4.172 1 98.75 129 ALA B CA 1
ATOM 2178 C C . ALA B 1 129 ? -3.219 -16.953 4.734 1 98.75 129 ALA B C 1
ATOM 2180 O O . ALA B 1 129 ? -3.488 -15.766 4.934 1 98.75 129 ALA B O 1
ATOM 2181 N N . PHE B 1 130 ? -2.105 -17.438 5.043 1 98.88 130 PHE B N 1
ATOM 2182 C CA . PHE B 1 130 ? -0.986 -16.688 5.594 1 98.88 130 PHE B CA 1
ATOM 2183 C C . PHE B 1 130 ? 0.213 -16.734 4.652 1 98.88 130 PHE B C 1
ATOM 2185 O O . PHE B 1 130 ? 0.744 -17.797 4.371 1 98.88 130 PHE B O 1
ATOM 2192 N N . ILE B 1 131 ? 0.637 -15.594 4.184 1 98.94 131 ILE B N 1
ATOM 2193 C CA . ILE B 1 131 ? 1.682 -15.516 3.17 1 98.94 131 ILE B CA 1
ATOM 2194 C C . ILE B 1 131 ? 2.83 -14.648 3.678 1 98.94 131 ILE B C 1
ATOM 2196 O O . ILE B 1 131 ? 2.607 -13.547 4.176 1 98.94 131 ILE B O 1
ATOM 2200 N N . ASP B 1 132 ? 4.035 -15.125 3.529 1 98.94 132 ASP B N 1
ATOM 2201 C CA . ASP B 1 132 ? 5.242 -14.336 3.736 1 98.94 132 ASP B CA 1
ATOM 2202 C C . ASP B 1 132 ? 5.781 -13.797 2.412 1 98.94 132 ASP B C 1
ATOM 2204 O O . ASP B 1 132 ? 5.727 -14.484 1.39 1 98.94 132 ASP B O 1
ATOM 2208 N N . VAL B 1 133 ? 6.301 -12.609 2.465 1 98.94 133 VAL B N 1
ATOM 2209 C CA . VAL B 1 133 ? 6.793 -11.969 1.251 1 98.94 133 VAL B CA 1
ATOM 2210 C C . VAL B 1 133 ? 8.172 -11.367 1.508 1 98.94 133 VAL B C 1
ATOM 2212 O O . VAL B 1 133 ? 8.406 -10.773 2.561 1 98.94 133 VAL B O 1
ATOM 2215 N N . GLU B 1 134 ? 9.031 -11.539 0.579 1 98.94 134 GLU B N 1
ATOM 2216 C CA . GLU B 1 134 ? 10.32 -10.836 0.542 1 98.94 134 GLU B CA 1
ATOM 2217 C C . GLU B 1 134 ? 10.508 -10.102 -0.781 1 98.94 134 GLU B C 1
ATOM 2219 O O . GLU B 1 134 ? 10.203 -10.641 -1.847 1 98.94 134 GLU B O 1
ATOM 2224 N N . ILE B 1 135 ? 10.938 -8.891 -0.7 1 98.94 135 ILE B N 1
ATOM 2225 C CA . ILE B 1 135 ? 11.336 -8.109 -1.87 1 98.94 135 ILE B CA 1
ATOM 2226 C C . ILE B 1 135 ? 12.828 -7.816 -1.811 1 98.94 135 ILE B C 1
ATOM 2228 O O . ILE B 1 135 ? 13.312 -7.223 -0.846 1 98.94 135 ILE B O 1
ATOM 2232 N N . LEU B 1 136 ? 13.555 -8.242 -2.76 1 98.88 136 LEU B N 1
ATOM 2233 C CA . LEU B 1 136 ? 14.984 -7.98 -2.895 1 98.88 136 LEU B CA 1
ATOM 2234 C C . LEU B 1 136 ? 15.25 -7.02 -4.051 1 98.88 136 LEU B C 1
ATOM 2236 O O . LEU B 1 136 ? 14.453 -6.93 -4.984 1 98.88 136 LEU B O 1
ATOM 2240 N N . SER B 1 137 ? 16.344 -6.355 -4 1 98.75 137 SER B N 1
ATOM 2241 C CA . SER B 1 137 ? 16.781 -5.508 -5.102 1 98.75 137 SER B CA 1
ATOM 2242 C C . SER B 1 137 ? 18.047 -6.059 -5.75 1 98.75 137 SER B C 1
ATOM 2244 O O . SER B 1 137 ? 19 -6.426 -5.055 1 98.75 137 SER B O 1
ATOM 2246 N N . ARG B 1 138 ? 18 -6.18 -6.996 1 97.75 138 ARG B N 1
ATOM 2247 C CA . ARG B 1 138 ? 19.172 -6.516 -7.812 1 97.75 138 ARG B CA 1
ATOM 2248 C C . ARG B 1 138 ? 19.609 -5.316 -8.641 1 97.75 138 ARG B C 1
ATOM 2250 O O . ARG B 1 138 ? 18.828 -4.754 -9.406 1 97.75 138 ARG B O 1
ATOM 2257 N N . LYS B 1 139 ? 20.859 -4.973 -8.531 1 95.69 139 LYS B N 1
ATOM 2258 C CA . LYS B 1 139 ? 21.406 -3.834 -9.266 1 95.69 139 LYS B CA 1
ATOM 2259 C C . LYS B 1 139 ? 21.609 -4.176 -10.742 1 95.69 139 LYS B C 1
ATOM 2261 O O . LYS B 1 139 ? 21.703 -5.352 -11.102 1 95.69 139 LYS B O 1
ATOM 2266 N N . PRO B 1 140 ? 21.625 -3.051 -11.508 1 91.19 140 PRO B N 1
ATOM 2267 C CA . PRO B 1 140 ? 21.906 -3.32 -12.922 1 91.19 140 PRO B CA 1
ATOM 2268 C C . PRO B 1 140 ? 23.203 -4.09 -13.125 1 91.19 140 PRO B C 1
ATOM 2270 O O . PRO B 1 140 ? 24.219 -3.768 -12.508 1 91.19 140 PRO B O 1
ATOM 2273 N N . GLY B 1 141 ? 23.141 -5.082 -13.891 1 86.25 141 GLY B N 1
ATOM 2274 C CA . GLY B 1 141 ? 24.344 -5.855 -14.18 1 86.25 141 GLY B CA 1
ATOM 2275 C C . GLY B 1 141 ? 24.641 -6.91 -13.125 1 86.25 141 GLY B C 1
ATOM 2276 O O . GLY B 1 141 ? 25.672 -7.59 -13.188 1 86.25 141 GLY B O 1
ATOM 2277 N N . GLY B 1 142 ? 23.812 -6.961 -12.109 1 81.56 142 GLY B N 1
ATOM 2278 C CA . GLY B 1 142 ? 24 -7.969 -11.078 1 81.56 142 GLY B CA 1
ATOM 2279 C C . GLY B 1 142 ? 23.844 -9.383 -11.594 1 81.56 142 GLY B C 1
ATOM 2280 O O . GLY B 1 142 ? 23.219 -9.609 -12.633 1 81.56 142 GLY B O 1
ATOM 2281 N N . SER B 1 143 ? 24.5 -10.305 -10.906 1 81.38 143 SER B N 1
ATOM 2282 C CA . SER B 1 143 ? 24.5 -11.711 -11.305 1 81.38 143 SER B CA 1
ATOM 2283 C C . SER B 1 143 ? 23.109 -12.32 -11.18 1 81.38 143 SER B C 1
ATOM 2285 O O . SER B 1 143 ? 22.391 -12.031 -10.219 1 81.38 143 SER B O 1
ATOM 2287 N N . GLU B 1 144 ? 22.812 -13.156 -12.078 1 79.75 144 GLU B N 1
ATOM 2288 C CA . GLU B 1 144 ? 21.531 -13.875 -12.039 1 79.75 144 GLU B CA 1
ATOM 2289 C C . GLU B 1 144 ? 21.5 -14.898 -10.914 1 79.75 144 GLU B C 1
ATOM 2291 O O . GLU B 1 144 ? 20.438 -15.375 -10.523 1 79.75 144 GLU B O 1
ATOM 2296 N N . SER B 1 145 ? 22.672 -15.242 -10.445 1 83.94 145 SER B N 1
ATOM 2297 C CA . SER B 1 145 ? 22.75 -16.203 -9.352 1 83.94 145 SER B CA 1
ATOM 2298 C C . SER B 1 145 ? 22.109 -15.641 -8.078 1 83.94 145 SER B C 1
ATOM 2300 O O . SER B 1 145 ? 21.766 -16.391 -7.168 1 83.94 145 SER B O 1
ATOM 2302 N N . GLY B 1 146 ? 21.969 -14.297 -8 1 84.5 146 GLY B N 1
ATOM 2303 C CA . GLY B 1 146 ? 21.297 -13.648 -6.891 1 84.5 146 GLY B CA 1
ATOM 2304 C C . GLY B 1 146 ? 22.188 -13.43 -5.688 1 84.5 146 GLY B C 1
ATOM 2305 O O . GLY B 1 146 ? 21.719 -13.094 -4.602 1 84.5 146 GLY B O 1
ATOM 2306 N N . GLU B 1 147 ? 23.438 -13.703 -5.84 1 85.38 147 GLU B N 1
ATOM 2307 C CA . GLU B 1 147 ? 24.344 -13.625 -4.699 1 85.38 147 GLU B CA 1
ATOM 2308 C C . GLU B 1 147 ? 24.438 -12.195 -4.164 1 85.38 147 GLU B C 1
ATOM 2310 O O . GLU B 1 147 ? 24.656 -11.984 -2.969 1 85.38 147 GLU B O 1
ATOM 2315 N N . ASP B 1 148 ? 24.141 -11.258 -5.047 1 90.44 148 ASP B N 1
ATOM 2316 C CA . ASP B 1 148 ? 24.297 -9.859 -4.648 1 90.44 148 ASP B CA 1
ATOM 2317 C C . ASP B 1 148 ? 22.953 -9.203 -4.383 1 90.44 148 ASP B C 1
ATOM 2319 O O . ASP B 1 148 ? 22.875 -8.016 -4.066 1 90.44 148 ASP B O 1
ATOM 2323 N N . ASP B 1 149 ? 21.891 -9.969 -4.566 1 96.5 149 ASP B N 1
ATOM 2324 C CA . ASP B 1 149 ? 20.578 -9.422 -4.281 1 96.5 149 ASP B CA 1
ATOM 2325 C C . ASP B 1 149 ? 20.422 -9.086 -2.799 1 96.5 149 ASP B C 1
ATOM 2327 O O . ASP B 1 149 ? 20.891 -9.836 -1.937 1 96.5 149 ASP B O 1
ATOM 2331 N N . LYS B 1 150 ? 19.859 -7.949 -2.508 1 97 150 LYS B N 1
ATOM 2332 C CA . LYS B 1 150 ? 19.688 -7.52 -1.125 1 97 150 LYS B CA 1
ATOM 2333 C C . LYS B 1 150 ? 18.203 -7.395 -0.77 1 97 150 LYS B C 1
ATOM 2335 O O . LYS B 1 150 ? 17.422 -6.793 -1.519 1 97 150 LYS B O 1
ATOM 2340 N N . VAL B 1 151 ? 17.875 -7.961 0.435 1 98.62 151 VAL B N 1
ATOM 2341 C CA . VAL B 1 151 ? 16.516 -7.773 0.929 1 98.62 151 VAL B CA 1
ATOM 2342 C C . VAL B 1 151 ? 16.281 -6.305 1.263 1 98.62 151 VAL B C 1
ATOM 2344 O O . VAL B 1 151 ? 17.078 -5.688 1.98 1 98.62 151 VAL B O 1
ATOM 2347 N N . ILE B 1 152 ? 15.203 -5.777 0.743 1 98.88 152 ILE B N 1
ATOM 2348 C CA . ILE B 1 152 ? 14.922 -4.375 1.045 1 98.88 152 ILE B CA 1
ATOM 2349 C C . ILE B 1 152 ? 13.578 -4.258 1.761 1 98.88 152 ILE B C 1
ATOM 2351 O O . ILE B 1 152 ? 13.297 -3.244 2.402 1 98.88 152 ILE B O 1
ATOM 2355 N N . VAL B 1 153 ? 12.703 -5.234 1.638 1 98.94 153 VAL B N 1
ATOM 2356 C CA . VAL B 1 153 ? 11.422 -5.258 2.336 1 98.94 153 VAL B CA 1
ATOM 2357 C C . VAL B 1 153 ? 11.078 -6.688 2.74 1 98.94 153 VAL B C 1
ATOM 2359 O O . VAL B 1 153 ? 11.273 -7.625 1.965 1 98.94 153 VAL B O 1
ATOM 2362 N N . SER B 1 154 ? 10.609 -6.867 3.906 1 98.94 154 SER B N 1
ATOM 2363 C CA . SER B 1 154 ? 9.93 -8.078 4.363 1 98.94 154 SER B CA 1
ATOM 2364 C C . SER B 1 154 ? 8.484 -7.781 4.754 1 98.94 154 SER B C 1
ATOM 2366 O O . SER B 1 154 ? 8.195 -6.734 5.34 1 98.94 154 SER B O 1
ATOM 2368 N N . GLY B 1 155 ? 7.621 -8.734 4.445 1 98.88 155 GLY B N 1
ATOM 2369 C CA . GLY B 1 155 ? 6.227 -8.469 4.766 1 98.88 155 GLY B CA 1
ATOM 2370 C C . GLY B 1 155 ? 5.387 -9.727 4.855 1 98.88 155 GLY B C 1
ATOM 2371 O O . GLY B 1 155 ? 5.906 -10.836 4.727 1 98.88 155 GLY B O 1
ATOM 2372 N N . SER B 1 156 ? 4.168 -9.523 5.176 1 98.94 156 SER B N 1
ATOM 2373 C CA . SER B 1 156 ? 3.193 -10.602 5.254 1 98.94 156 SER B CA 1
ATOM 2374 C C . SER B 1 156 ? 1.807 -10.125 4.832 1 98.94 156 SER B C 1
ATOM 2376 O O . SER B 1 156 ? 1.525 -8.93 4.848 1 98.94 156 SER B O 1
ATOM 2378 N N . HIS B 1 157 ? 1.063 -11.023 4.402 1 98.94 157 HIS B N 1
ATOM 2379 C CA . HIS B 1 157 ? -0.314 -10.805 3.973 1 98.94 157 HIS B CA 1
ATOM 2380 C C . HIS B 1 157 ? -1.222 -11.938 4.441 1 98.94 157 HIS B C 1
ATOM 2382 O O . HIS B 1 157 ? -1.003 -13.102 4.09 1 98.94 157 HIS B O 1
ATOM 2388 N N . THR B 1 158 ? -2.17 -11.625 5.262 1 98.94 158 THR B N 1
ATOM 2389 C CA . THR B 1 158 ? -3.221 -12.562 5.641 1 98.94 158 THR B CA 1
ATOM 2390 C C . THR B 1 158 ? -4.5 -12.289 4.859 1 98.94 158 THR B C 1
ATOM 2392 O O . THR B 1 158 ? -4.945 -11.141 4.773 1 98.94 158 THR B O 1
ATOM 2395 N N . LYS B 1 159 ? -5.059 -13.32 4.316 1 98.81 159 LYS B N 1
ATOM 2396 C CA . LYS B 1 159 ? -6.258 -13.156 3.496 1 98.81 159 LYS B CA 1
ATOM 2397 C C . LYS B 1 159 ? -7.367 -14.102 3.959 1 98.81 159 LYS B C 1
ATOM 2399 O O . LYS B 1 159 ? -7.102 -15.234 4.348 1 98.81 159 LYS B O 1
ATOM 2404 N N . TYR B 1 160 ? -8.555 -13.625 3.92 1 98.56 160 TYR B N 1
ATOM 2405 C CA . TYR B 1 160 ? -9.734 -14.477 4.039 1 98.56 160 TYR B CA 1
ATOM 2406 C C . TYR B 1 160 ? -10.031 -15.18 2.719 1 98.56 160 TYR B C 1
ATOM 2408 O O . TYR B 1 160 ? -10.242 -14.531 1.694 1 98.56 160 TYR B O 1
ATOM 2416 N N . VAL B 1 161 ? -10.117 -16.469 2.723 1 97.56 161 VAL B N 1
ATOM 2417 C CA . VAL B 1 161 ? -10.242 -17.219 1.473 1 97.56 161 VAL B CA 1
ATOM 2418 C C . VAL B 1 161 ? -11.453 -18.141 1.541 1 97.56 161 VAL B C 1
ATOM 2420 O O . VAL B 1 161 ? -11.625 -19.016 0.689 1 97.56 161 VAL B O 1
ATOM 2423 N N . GLY B 1 162 ? -12.227 -18.094 2.574 1 92.62 162 GLY B N 1
ATOM 2424 C CA . GLY B 1 162 ? -13.375 -18.969 2.734 1 92.62 162 GLY B CA 1
ATOM 2425 C C . GLY B 1 162 ? -14.609 -18.484 1.997 1 92.62 162 GLY B C 1
ATOM 2426 O O . GLY B 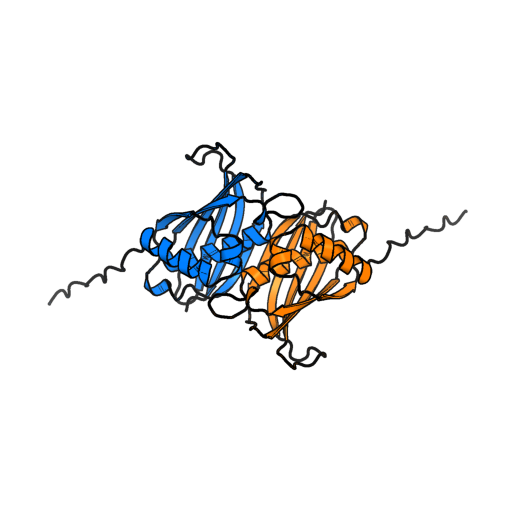1 162 ? -14.641 -17.344 1.516 1 92.62 162 GLY B O 1
#

Sequence (324 aa):
MSNAAASSSAESVVTLEMINKLQQEVLDNNPIYKYLLSDLVIKTVSSGYIEAHVPVSRTLMNSKNILHGSTSATIIDWIGGIVVASTSPDRFKKRGVSVDIHATYVGAAKEGDVLIVKGKSNKIGRNLAFIDVEILSRKPGGSESGEDDKVIVSGSHTKYVGMSNAAASSSAESVVTLEMINKLQQEVLDNNPIYKYLLSDLVIKTVSSGYIEAHVPVSRTLMNSKNILHGSTSATIIDWIGGIVVASTSPDRFKKRGVSVDIHATYVGAAKEGDVLIVKGKSNKIGRNLAFIDVEILSRKPGGSESGEDDKVIVSGSHTKYVG

Nearest PDB structures (foldseek):
  4k02-assembly1_A  TM=9.007E-01  e=1.215E-11  Arabidopsis thaliana
  4xy6-assembly1_A  TM=9.505E-01  e=1.655E-10  Streptococcus pneumoniae TIGR4
  4zrb-assembly1_D  TM=9.524E-01  e=5.246E-10  Streptococcus pneumoniae TIGR4
  3lbe-assembly1_B  TM=9.472E-01  e=1.023E-09  Streptococcus mutans UA159
  1psu-assembly1_A  TM=7.818E-01  e=4.135E-09  Escherichia coli

Radius of gyration: 21.78 Å; Cα contacts (8 Å, |Δi|>4): 754; chains: 2; bounding box: 50×97×57 Å